Protein AF-A0A3B9RCY7-F1 (afdb_monomer_lite)

Radius of gyration: 20.04 Å; chains: 1; bounding box: 48×51×48 Å

Foldseek 3Di:
DKKWKAQQQLHRIDIDDPVDPDDDDDDDPPNCPVSVVLVVQLLLAQPLDLAQDDQDPQLVVCLVVLKGKDFADLVVLVVLLVVSQVVCLQCQLQQALHDSVVSCVSCVPIHMDDPDDSVNLVVVLLVDFDWDWDDDPQWIKIWTDDHRDRIIMIGTPDDDDDPVSSSVCSRPVVSLVSRVSSRPPRNHDAADDPPVCCLLVCLVVVPQPVVLVVVVVVVVPPPDDPDDPVVSVNDGRSNHRPNSVRVSVVSVCVVVVVVDQDPCNVVD

Secondary structure (DSSP, 8-state):
-EEEEEEETTEEEEEEETTSS------STTSSHHHHHHHHHHHH-TTS--------HHHHHHHHHSEEEEE--HHHHHHHHHHHHHHHHH-HHHHHTS-HHHHHHHTTT-EEEE---HHHHHHHHHH--EEEEEEETTEEEEEEE-TT-SEEEEEE--S---HHHHHHHHHHHHHHHHHHHHTTT-S------S-TTHHHHSTTTS-HHHHHHHHHHHHHHSS-----THHHHH----SS-HHHHHHHHHHHHHHHHTTS--TTGGG-

Structure (mmCIF, N/CA/C/O backbone):
data_AF-A0A3B9RCY7-F1
#
_entry.id   AF-A0A3B9RCY7-F1
#
loop_
_atom_site.group_PDB
_atom_site.id
_atom_site.type_symbol
_atom_site.label_atom_id
_atom_site.label_alt_id
_atom_site.label_comp_id
_atom_site.label_asym_id
_atom_site.label_entity_id
_atom_site.label_seq_id
_atom_site.pdbx_PDB_ins_code
_atom_site.Cartn_x
_atom_site.Cartn_y
_atom_site.Cartn_z
_atom_site.occupancy
_atom_site.B_iso_or_equiv
_atom_site.auth_seq_id
_atom_site.auth_comp_id
_atom_site.auth_asym_id
_atom_site.auth_atom_id
_atom_site.pdbx_PDB_model_num
ATOM 1 N N . MET A 1 1 ? -7.209 -6.754 -9.967 1.00 88.00 1 MET A N 1
ATOM 2 C CA . MET A 1 1 ? -6.798 -5.436 -10.482 1.00 88.00 1 MET A CA 1
ATOM 3 C C . MET A 1 1 ? -5.753 -5.678 -11.547 1.00 88.00 1 MET A C 1
ATOM 5 O O . MET A 1 1 ? -4.774 -6.350 -11.253 1.00 88.00 1 MET A O 1
ATOM 9 N N . GLU A 1 2 ? -5.982 -5.183 -12.754 1.00 91.94 2 GLU A N 1
ATOM 10 C CA . GLU A 1 2 ? -5.051 -5.321 -13.875 1.00 91.94 2 GLU A CA 1
ATOM 11 C C . GLU A 1 2 ? -4.273 -4.021 -14.072 1.00 91.94 2 GLU A C 1
ATOM 13 O O . GLU A 1 2 ? -4.851 -2.933 -14.003 1.00 91.94 2 GLU A O 1
ATOM 18 N N . VAL A 1 3 ? -2.962 -4.138 -14.265 1.00 93.19 3 VAL A N 1
ATOM 19 C CA . VAL A 1 3 ? -2.025 -3.014 -14.278 1.00 93.19 3 VAL A CA 1
ATOM 20 C C . VAL A 1 3 ? -1.128 -3.120 -15.497 1.00 93.19 3 VAL A C 1
ATOM 22 O O . VAL A 1 3 ? -0.428 -4.115 -15.669 1.00 93.19 3 VAL A O 1
ATOM 25 N N . ASP A 1 4 ? -1.087 -2.061 -16.291 1.00 95.50 4 ASP A N 1
ATOM 26 C CA . ASP A 1 4 ? -0.179 -1.935 -17.420 1.00 95.50 4 ASP A CA 1
ATOM 27 C C . ASP A 1 4 ? 0.976 -1.015 -17.061 1.00 95.50 4 ASP A C 1
ATOM 29 O O . ASP A 1 4 ? 0.790 0.071 -16.507 1.00 95.50 4 ASP A O 1
ATOM 33 N N . ILE A 1 5 ? 2.181 -1.453 -17.408 1.00 95.06 5 ILE A N 1
ATOM 34 C CA . ILE A 1 5 ? 3.420 -0.720 -17.188 1.00 95.06 5 ILE A CA 1
ATOM 35 C C . ILE A 1 5 ? 4.186 -0.609 -18.495 1.00 95.06 5 ILE A C 1
ATOM 37 O O . ILE A 1 5 ? 4.290 -1.574 -19.257 1.00 95.06 5 ILE A O 1
ATOM 41 N N . LYS A 1 6 ? 4.775 0.564 -18.734 1.00 96.00 6 LYS A N 1
ATOM 42 C CA . LYS A 1 6 ? 5.703 0.800 -19.842 1.00 96.00 6 LYS A CA 1
ATOM 43 C C . LYS A 1 6 ? 6.953 1.522 -19.357 1.00 96.00 6 LYS A C 1
ATOM 45 O O . LYS A 1 6 ? 6.873 2.359 -18.463 1.00 96.00 6 LYS A O 1
ATOM 50 N N . ASN A 1 7 ? 8.084 1.187 -19.976 1.00 95.44 7 ASN A N 1
ATOM 51 C CA . ASN A 1 7 ? 9.396 1.816 -19.781 1.00 95.44 7 ASN A CA 1
ATOM 52 C C . ASN A 1 7 ? 9.857 1.902 -18.311 1.00 95.44 7 ASN A C 1
ATOM 54 O O . ASN A 1 7 ? 10.310 2.942 -17.839 1.00 95.44 7 ASN A O 1
ATOM 58 N N . LEU A 1 8 ? 9.757 0.789 -17.585 1.00 93.75 8 LEU A N 1
ATOM 59 C CA . LEU A 1 8 ? 10.238 0.659 -16.212 1.00 93.75 8 LEU A CA 1
ATOM 60 C C . LEU A 1 8 ? 11.599 -0.050 -16.191 1.00 93.75 8 LEU A C 1
ATOM 62 O O . LEU A 1 8 ? 11.684 -1.271 -16.031 1.00 93.75 8 LEU A O 1
ATOM 66 N N . GLY A 1 9 ? 12.677 0.713 -16.377 1.00 89.94 9 GLY A N 1
ATOM 67 C CA . GLY A 1 9 ? 14.035 0.168 -16.434 1.00 89.94 9 GLY A CA 1
ATOM 68 C C . GLY A 1 9 ? 14.179 -0.851 -17.570 1.00 89.94 9 GLY A C 1
ATOM 69 O O . GLY A 1 9 ? 13.974 -0.522 -18.735 1.00 89.94 9 GLY A O 1
ATOM 70 N N . ALA A 1 10 ? 14.492 -2.107 -17.238 1.00 91.19 10 ALA A N 1
ATOM 71 C CA . ALA A 1 10 ? 14.595 -3.192 -18.22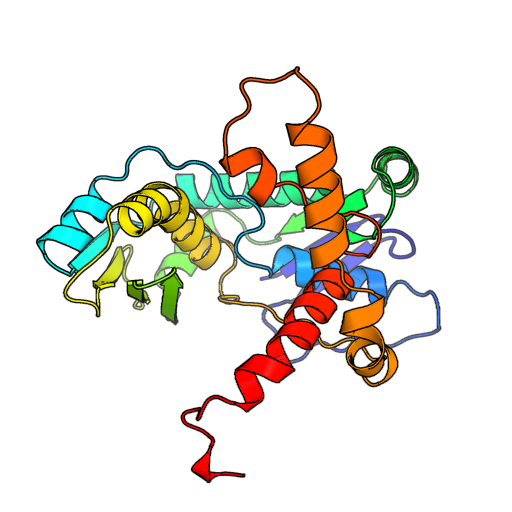3 1.00 91.19 10 ALA A CA 1
ATOM 72 C C . ALA A 1 10 ? 13.240 -3.616 -18.836 1.00 91.19 10 ALA A C 1
ATOM 74 O O . ALA A 1 10 ? 13.211 -4.315 -19.850 1.00 91.19 10 ALA A O 1
ATOM 75 N N . ILE A 1 11 ? 12.113 -3.215 -18.238 1.00 94.25 11 ILE A N 1
ATOM 76 C CA . ILE A 1 11 ? 10.770 -3.575 -18.699 1.00 94.25 11 ILE A CA 1
ATOM 77 C C . ILE A 1 11 ? 10.289 -2.538 -19.718 1.00 94.25 11 ILE A C 1
ATOM 79 O O . ILE A 1 11 ? 9.896 -1.433 -19.347 1.00 94.25 11 ILE A O 1
ATOM 83 N N . LYS A 1 12 ? 10.245 -2.904 -21.005 1.00 94.75 12 LYS A N 1
ATOM 84 C CA . LYS A 1 12 ? 9.640 -2.043 -22.040 1.00 94.75 12 LYS A CA 1
ATOM 85 C C . LYS A 1 12 ? 8.119 -1.983 -21.932 1.00 94.75 12 LYS A C 1
ATOM 87 O O . LYS A 1 12 ? 7.540 -0.905 -22.011 1.00 94.75 12 LYS A O 1
ATOM 92 N N . SER A 1 13 ? 7.478 -3.131 -21.735 1.00 95.38 13 SER A N 1
ATOM 93 C CA . SER A 1 13 ? 6.041 -3.241 -21.501 1.00 95.38 13 SER A CA 1
ATOM 94 C C . SER A 1 13 ? 5.751 -4.488 -20.673 1.00 95.38 13 SER A C 1
ATOM 96 O O . SER A 1 13 ? 6.377 -5.526 -20.888 1.00 95.38 13 SER A O 1
ATOM 98 N N . ALA A 1 14 ? 4.829 -4.373 -19.724 1.00 94.38 14 ALA A N 1
ATOM 99 C CA . ALA A 1 14 ? 4.315 -5.488 -18.945 1.00 94.38 14 ALA A CA 1
ATOM 100 C C . ALA A 1 14 ? 2.847 -5.249 -18.589 1.00 94.38 14 ALA A C 1
ATOM 102 O O . ALA A 1 14 ? 2.437 -4.111 -18.371 1.00 94.38 14 ALA A O 1
ATOM 103 N N . HIS A 1 15 ? 2.100 -6.342 -18.495 1.00 94.38 15 HIS A N 1
ATOM 104 C CA . HIS A 1 15 ? 0.742 -6.375 -17.976 1.00 94.38 15 HIS A CA 1
ATOM 105 C C . HIS A 1 15 ? 0.720 -7.316 -16.767 1.00 94.38 15 HIS A C 1
ATOM 107 O O . HIS A 1 15 ? 1.190 -8.455 -16.857 1.00 94.38 15 HIS A O 1
ATOM 113 N N . PHE A 1 16 ? 0.214 -6.837 -15.635 1.00 89.81 16 PHE A N 1
ATOM 114 C CA . PHE A 1 16 ? 0.095 -7.599 -14.399 1.00 89.81 16 PHE A CA 1
ATOM 115 C C . PHE A 1 16 ? -1.369 -7.757 -14.022 1.00 89.81 16 PHE A C 1
ATOM 117 O O . PHE A 1 16 ? -2.046 -6.773 -13.732 1.00 89.81 16 PHE A O 1
ATOM 124 N N . ASP A 1 17 ? -1.825 -8.999 -13.910 1.00 90.88 17 ASP A N 1
ATOM 125 C CA . ASP A 1 17 ? -3.071 -9.290 -13.217 1.00 90.88 17 ASP A CA 1
ATOM 126 C C . ASP A 1 17 ? -2.780 -9.559 -11.736 1.00 90.88 17 ASP A C 1
ATOM 128 O O . ASP A 1 17 ? -2.396 -10.657 -11.327 1.00 90.88 17 ASP A O 1
ATOM 132 N N . LEU A 1 18 ? -2.976 -8.528 -10.919 1.00 87.50 18 LEU A N 1
ATOM 133 C CA . LEU A 1 18 ? -2.826 -8.595 -9.470 1.00 87.50 18 LEU A CA 1
ATOM 134 C C . LEU A 1 18 ? -4.061 -9.215 -8.781 1.00 87.50 18 LEU A C 1
ATOM 136 O O . LEU A 1 18 ? -4.110 -9.285 -7.562 1.00 87.50 18 LEU A O 1
ATOM 140 N N . SER A 1 19 ? -5.084 -9.674 -9.515 1.00 82.25 19 SER A N 1
ATOM 141 C CA . SER A 1 19 ? -6.170 -10.476 -8.917 1.00 82.25 19 SER A CA 1
ATOM 142 C C . SER A 1 19 ? -5.775 -11.933 -8.654 1.00 82.25 19 SER A C 1
ATOM 144 O O . SER A 1 19 ? -6.471 -12.642 -7.922 1.00 82.25 19 SER A O 1
ATOM 146 N N . LYS A 1 20 ? -4.674 -12.408 -9.252 1.00 87.75 20 LYS A N 1
ATOM 147 C CA . LYS A 1 20 ? -4.220 -13.792 -9.093 1.00 87.75 20 LYS A CA 1
ATOM 148 C C . LYS A 1 20 ? -3.680 -14.033 -7.683 1.00 87.75 20 LYS A C 1
ATOM 150 O O . LYS A 1 20 ? -2.997 -13.196 -7.105 1.00 87.75 20 LYS A O 1
ATOM 155 N N . ARG A 1 21 ? -3.947 -15.230 -7.150 1.00 88.31 21 ARG A N 1
ATOM 156 C CA . ARG A 1 21 ? -3.482 -15.655 -5.814 1.00 88.31 21 ARG A CA 1
ATOM 157 C C . ARG A 1 21 ? -1.966 -15.842 -5.733 1.00 88.31 21 ARG A C 1
ATOM 159 O O . ARG A 1 21 ? -1.395 -15.699 -4.661 1.00 88.31 21 ARG A O 1
ATOM 166 N N . LEU A 1 22 ? -1.336 -16.205 -6.849 1.00 90.50 22 LEU A N 1
ATOM 167 C CA . LEU A 1 22 ? 0.104 -16.387 -6.960 1.00 90.50 22 LEU A CA 1
ATOM 168 C C . LEU A 1 22 ? 0.560 -15.898 -8.332 1.00 90.50 22 LEU A C 1
ATOM 170 O O . LEU A 1 22 ? 0.076 -16.378 -9.356 1.00 90.50 22 LEU A O 1
ATOM 174 N N . THR A 1 23 ? 1.526 -14.987 -8.326 1.00 90.00 23 THR A N 1
ATOM 175 C CA . THR A 1 23 ? 2.192 -14.479 -9.525 1.00 90.00 23 THR A CA 1
ATOM 176 C C . THR A 1 23 ? 3.679 -14.756 -9.386 1.00 90.00 23 THR A C 1
ATOM 178 O O . THR A 1 23 ? 4.297 -14.345 -8.405 1.00 90.00 23 THR A O 1
ATOM 181 N N . VAL A 1 24 ? 4.260 -15.462 -10.356 1.00 91.50 24 VAL A N 1
ATOM 182 C CA . VAL A 1 24 ? 5.681 -15.828 -10.344 1.00 91.50 24 VAL A CA 1
ATOM 183 C C . VAL A 1 24 ? 6.387 -15.138 -11.505 1.00 91.50 24 VAL A C 1
ATOM 185 O O . VAL A 1 24 ? 6.054 -15.362 -12.666 1.00 91.50 24 VAL A O 1
ATOM 188 N N . PHE A 1 25 ? 7.384 -14.307 -11.196 1.00 90.69 25 PHE A N 1
ATOM 189 C CA . PHE A 1 25 ? 8.255 -13.701 -12.201 1.00 90.69 25 PHE A CA 1
ATOM 190 C C . PHE A 1 25 ? 9.486 -14.589 -12.424 1.00 90.69 25 PHE A C 1
ATOM 192 O O . PHE A 1 25 ? 10.366 -14.665 -11.567 1.00 90.69 25 PHE A O 1
ATOM 199 N N . CYS A 1 26 ? 9.574 -15.237 -13.586 1.00 91.81 26 CYS A N 1
ATOM 200 C CA . CYS A 1 26 ? 10.703 -16.087 -13.979 1.00 91.81 26 CYS A CA 1
ATOM 201 C C . CYS A 1 26 ? 11.449 -15.494 -15.180 1.00 91.81 26 CYS A C 1
ATOM 203 O O . CYS A 1 26 ? 10.876 -14.763 -15.983 1.00 91.81 26 CYS A O 1
ATOM 205 N N . GLY A 1 27 ? 12.739 -15.807 -15.307 1.00 92.19 27 GLY A N 1
ATOM 206 C CA . GLY A 1 27 ? 13.558 -15.385 -16.445 1.00 92.19 27 GLY A CA 1
ATOM 207 C C . GLY A 1 27 ? 15.019 -15.113 -16.074 1.00 92.19 27 GLY A C 1
ATOM 208 O O . GLY A 1 27 ? 15.371 -15.186 -14.890 1.00 92.19 27 GLY A O 1
ATOM 209 N N . PRO A 1 28 ? 15.868 -14.766 -17.057 1.00 92.38 28 PRO A N 1
ATOM 210 C CA . PRO A 1 28 ? 17.292 -14.497 -16.856 1.00 92.38 28 PRO A CA 1
ATOM 211 C C . PRO A 1 28 ? 17.567 -13.355 -15.876 1.00 92.38 28 PRO A C 1
ATOM 213 O O . PRO A 1 28 ? 16.708 -12.514 -15.600 1.00 92.38 28 PRO A O 1
ATOM 216 N N . ASN A 1 29 ? 18.783 -13.297 -15.337 1.00 88.06 29 ASN A N 1
ATOM 217 C CA . ASN A 1 29 ? 19.208 -12.168 -14.510 1.00 88.06 29 ASN A CA 1
ATOM 218 C C . ASN A 1 29 ? 19.086 -10.844 -15.278 1.00 88.06 29 ASN A C 1
ATOM 220 O O . ASN A 1 29 ? 19.197 -10.810 -16.499 1.00 88.06 29 ASN A O 1
ATOM 224 N N . ASN A 1 30 ? 18.822 -9.760 -14.545 1.00 86.19 30 ASN A N 1
ATOM 225 C CA . ASN A 1 30 ? 18.672 -8.410 -15.095 1.00 86.19 30 ASN A CA 1
ATOM 226 C C . ASN A 1 30 ? 17.494 -8.199 -16.079 1.00 86.19 30 ASN A C 1
ATOM 228 O O . ASN A 1 30 ? 17.432 -7.189 -16.769 1.00 86.19 30 ASN A O 1
ATOM 232 N N . SER A 1 31 ? 16.512 -9.107 -16.120 1.00 91.12 31 SER A N 1
ATOM 233 C CA . SER A 1 31 ? 15.329 -8.993 -16.994 1.00 91.12 31 SER A CA 1
ATOM 234 C C . SER A 1 31 ? 14.180 -8.139 -16.424 1.00 91.12 31 SER A C 1
ATOM 236 O O . SER A 1 31 ? 13.057 -8.214 -16.911 1.00 91.12 31 SER A O 1
ATOM 238 N N . GLY A 1 32 ? 14.412 -7.383 -15.344 1.00 92.44 32 GLY A N 1
ATOM 239 C CA . GLY A 1 32 ? 13.383 -6.543 -14.713 1.00 92.44 32 GLY A CA 1
ATOM 240 C C . GLY A 1 32 ? 12.499 -7.227 -13.658 1.00 92.44 32 GLY A C 1
ATOM 241 O O . GLY A 1 32 ? 11.603 -6.581 -13.129 1.00 92.44 32 GLY A O 1
ATOM 242 N N . LYS A 1 33 ? 12.757 -8.486 -13.269 1.00 92.88 33 LYS A N 1
ATOM 243 C CA . LYS A 1 33 ? 11.965 -9.188 -12.228 1.00 92.88 33 LYS A CA 1
ATOM 244 C C . LYS A 1 33 ? 11.831 -8.385 -10.926 1.00 92.88 33 LYS A C 1
ATOM 246 O O . LYS A 1 33 ? 10.730 -8.217 -10.413 1.00 92.88 33 LYS A O 1
ATOM 251 N N . THR A 1 34 ? 12.941 -7.839 -10.426 1.00 92.12 34 THR A N 1
ATOM 252 C CA . THR A 1 34 ? 12.952 -6.987 -9.225 1.00 92.12 34 THR A CA 1
ATOM 253 C C . THR A 1 34 ? 12.176 -5.690 -9.442 1.00 92.12 34 THR A C 1
ATOM 255 O O . THR A 1 34 ? 11.465 -5.251 -8.546 1.00 92.12 34 THR A O 1
ATOM 258 N N . TYR A 1 35 ? 12.248 -5.105 -10.643 1.00 93.25 35 TYR A N 1
ATOM 259 C CA . TYR A 1 35 ? 11.513 -3.884 -10.977 1.00 93.25 35 TYR A CA 1
ATOM 260 C C . TYR A 1 35 ? 10.002 -4.107 -10.918 1.00 93.25 35 TYR A C 1
ATOM 262 O O . TYR A 1 35 ? 9.300 -3.316 -10.287 1.00 93.25 35 TYR A O 1
ATOM 270 N N . ALA A 1 36 ? 9.527 -5.208 -11.510 1.00 93.50 36 ALA A N 1
ATOM 271 C CA . ALA A 1 36 ? 8.130 -5.625 -11.458 1.00 93.50 36 ALA A CA 1
ATOM 272 C C . ALA A 1 36 ? 7.665 -5.881 -10.018 1.00 93.50 36 ALA A C 1
ATOM 274 O O . ALA A 1 36 ? 6.640 -5.346 -9.601 1.00 93.50 36 ALA A O 1
ATOM 275 N N . ALA A 1 37 ? 8.443 -6.639 -9.238 1.00 92.50 37 ALA A N 1
ATOM 276 C CA . ALA A 1 37 ? 8.112 -6.947 -7.848 1.00 92.50 37 ALA A CA 1
ATOM 277 C C . ALA A 1 37 ? 8.033 -5.685 -6.972 1.00 92.50 37 ALA A C 1
ATOM 279 O O . ALA A 1 37 ? 7.093 -5.535 -6.196 1.00 92.50 37 ALA A O 1
ATOM 280 N N . TYR A 1 38 ? 8.982 -4.755 -7.119 1.00 92.81 38 TYR A N 1
ATOM 281 C CA . TYR A 1 38 ? 8.993 -3.505 -6.353 1.00 92.81 38 TYR A CA 1
ATOM 282 C C . TYR A 1 38 ? 7.839 -2.586 -6.733 1.00 92.81 38 TYR A C 1
ATOM 284 O O . TYR A 1 38 ? 7.262 -1.955 -5.854 1.00 92.81 38 TYR A O 1
ATOM 292 N N . MET A 1 39 ? 7.473 -2.539 -8.013 1.00 92.31 39 MET A N 1
ATOM 293 C CA . MET A 1 39 ? 6.338 -1.742 -8.467 1.00 92.31 39 MET A CA 1
ATOM 294 C C . MET A 1 39 ? 5.003 -2.332 -8.010 1.00 92.31 39 MET A C 1
ATOM 296 O O . MET A 1 39 ? 4.143 -1.595 -7.537 1.00 92.31 39 MET A O 1
ATOM 300 N N . ALA A 1 40 ? 4.844 -3.658 -8.084 1.00 92.06 40 ALA A N 1
ATOM 301 C CA . ALA A 1 40 ? 3.684 -4.338 -7.518 1.00 92.06 40 ALA A CA 1
ATOM 302 C C . ALA A 1 40 ? 3.575 -4.051 -6.015 1.00 92.06 40 ALA A C 1
ATOM 304 O O . ALA A 1 40 ? 2.525 -3.612 -5.554 1.00 92.06 40 ALA A O 1
ATOM 305 N N . TYR A 1 41 ? 4.676 -4.193 -5.271 1.00 91.69 41 TYR A N 1
ATOM 306 C CA . TYR A 1 41 ? 4.709 -3.853 -3.852 1.00 91.69 41 TYR A CA 1
ATOM 307 C C . TYR A 1 41 ? 4.320 -2.389 -3.609 1.00 91.69 41 TYR A C 1
ATOM 309 O O . TYR A 1 41 ? 3.397 -2.140 -2.843 1.00 91.69 41 TYR A O 1
ATOM 317 N N . ALA A 1 42 ? 4.942 -1.435 -4.309 1.00 89.88 42 ALA A N 1
ATOM 318 C CA . ALA A 1 42 ? 4.636 -0.012 -4.190 1.00 89.88 42 ALA A CA 1
ATOM 319 C C . ALA A 1 42 ? 3.149 0.292 -4.453 1.00 89.88 42 ALA A C 1
ATOM 321 O O . ALA A 1 42 ? 2.525 1.017 -3.685 1.00 89.88 42 ALA A O 1
ATOM 322 N N . LEU A 1 43 ? 2.557 -0.306 -5.488 1.00 88.44 43 LEU A N 1
ATOM 323 C CA . LEU A 1 43 ? 1.145 -0.121 -5.823 1.00 88.44 43 LEU A CA 1
ATOM 324 C C . LEU A 1 43 ? 0.197 -0.719 -4.771 1.00 88.44 43 LEU A C 1
ATOM 326 O O . LEU A 1 43 ? -0.851 -0.147 -4.490 1.00 88.44 43 LEU A O 1
ATOM 330 N N . THR A 1 44 ? 0.548 -1.877 -4.206 1.00 86.75 44 THR A N 1
ATOM 331 C CA . THR A 1 44 ? -0.280 -2.574 -3.201 1.00 86.75 44 THR A CA 1
ATOM 332 C C . THR A 1 44 ? -0.057 -2.082 -1.773 1.00 86.75 44 THR A C 1
ATOM 334 O O . THR A 1 44 ? -0.856 -2.379 -0.882 1.00 86.75 44 THR A O 1
ATOM 337 N N . LYS A 1 45 ? 1.009 -1.309 -1.542 1.00 82.38 45 LYS A N 1
ATOM 338 C CA . LYS A 1 45 ? 1.323 -0.755 -0.234 1.00 82.38 45 LYS A CA 1
ATOM 339 C C . LYS A 1 45 ? 0.341 0.359 0.104 1.00 82.38 45 LYS A C 1
ATOM 341 O O . LYS A 1 45 ? 0.476 1.503 -0.320 1.00 82.38 45 LYS A O 1
ATOM 346 N N . SER A 1 46 ? -0.647 0.005 0.919 1.00 60.31 46 SER A N 1
ATOM 347 C CA . SER A 1 46 ? -1.620 0.948 1.462 1.00 60.31 46 SER A CA 1
ATOM 348 C C . SER A 1 46 ? -0.919 2.035 2.289 1.00 60.31 46 SER A C 1
ATOM 350 O O . SER A 1 46 ? -0.169 1.721 3.213 1.00 60.31 46 SER A O 1
ATOM 352 N N . GLY A 1 47 ? -1.190 3.309 1.984 1.00 58.09 47 GLY A N 1
ATOM 353 C CA . GLY A 1 47 ? -0.761 4.442 2.815 1.00 58.09 47 GLY A CA 1
ATOM 354 C C . GLY A 1 47 ? 0.508 5.169 2.366 1.00 58.09 47 GLY A C 1
ATOM 355 O O . GLY A 1 47 ? 1.203 5.740 3.201 1.00 58.09 47 GLY A O 1
ATOM 356 N N . MET A 1 48 ? 0.817 5.195 1.067 1.00 47.75 48 MET A N 1
ATOM 357 C CA . MET A 1 48 ? 1.945 5.985 0.547 1.00 47.75 48 MET A CA 1
ATOM 358 C C . MET A 1 48 ? 1.813 7.486 0.820 1.00 47.75 48 MET A C 1
ATOM 360 O O . MET A 1 48 ? 2.826 8.188 0.864 1.00 47.75 48 MET A O 1
ATOM 364 N N . LYS A 1 49 ? 0.591 7.989 1.033 1.00 48.84 49 LYS A N 1
ATOM 365 C CA . LYS A 1 49 ? 0.356 9.396 1.335 1.00 48.84 49 LYS A CA 1
ATOM 366 C C . LYS A 1 49 ? -0.648 9.592 2.457 1.00 48.84 49 LYS A C 1
ATOM 368 O O . LYS A 1 49 ? -1.856 9.382 2.334 1.00 48.84 49 LYS A O 1
ATOM 373 N N . TYR A 1 50 ? -0.097 10.092 3.549 1.00 48.19 50 TYR A N 1
ATOM 374 C CA . TYR A 1 50 ? -0.788 10.827 4.589 1.00 48.19 50 TYR A CA 1
ATOM 375 C C . TYR A 1 50 ? -1.299 12.147 4.003 1.00 48.19 50 TYR A C 1
ATOM 377 O O . TYR A 1 50 ? -0.735 13.217 4.230 1.00 48.19 50 TYR A O 1
ATOM 385 N N . PHE A 1 51 ? -2.327 12.075 3.160 1.00 48.22 51 PHE A N 1
ATOM 386 C CA . PHE A 1 51 ? -3.111 13.259 2.864 1.00 48.22 51 PHE A CA 1
ATOM 387 C C . PHE A 1 51 ? -3.777 13.669 4.163 1.00 48.22 51 PHE A C 1
ATOM 389 O O . PHE A 1 51 ? -4.501 12.870 4.748 1.00 48.22 51 PHE A O 1
ATOM 396 N N . LYS A 1 52 ? -3.515 14.901 4.599 1.00 46.41 52 LYS A N 1
ATOM 397 C CA . LYS A 1 52 ? -4.343 15.570 5.592 1.00 46.41 52 LYS A CA 1
ATOM 398 C C . LYS A 1 52 ? -5.767 15.561 5.039 1.00 46.41 52 LYS A C 1
ATOM 400 O O . LYS A 1 52 ? -6.050 16.318 4.109 1.00 46.41 52 LYS A O 1
ATOM 405 N N . SER A 1 53 ? -6.616 14.653 5.518 1.00 54.41 53 SER A N 1
ATOM 406 C CA . SER A 1 53 ? -8.043 14.781 5.254 1.00 54.41 53 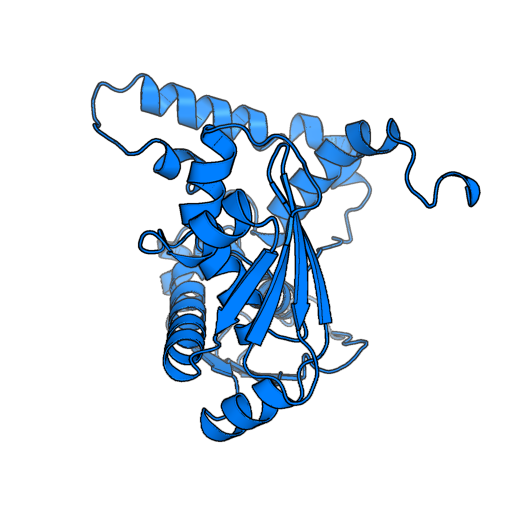SER A CA 1
ATOM 407 C C . SER A 1 53 ? -8.554 16.037 5.945 1.00 54.41 53 SER A C 1
ATOM 409 O O . SER A 1 53 ? -8.034 16.442 6.987 1.00 54.41 53 SER A O 1
ATOM 411 N N . GLU A 1 54 ? -9.551 16.676 5.339 1.00 55.16 54 GLU A N 1
ATOM 412 C CA . GLU A 1 54 ? -10.379 17.635 6.066 1.00 55.16 54 GLU A CA 1
ATOM 413 C C . GLU A 1 54 ? -10.985 16.933 7.288 1.00 55.16 54 GLU A C 1
ATOM 415 O O . GLU A 1 54 ? -11.208 15.717 7.248 1.00 55.16 54 GLU A O 1
ATOM 420 N N . GLU A 1 55 ? -11.205 17.683 8.372 1.00 56.16 55 GLU A N 1
ATOM 421 C CA . GLU A 1 55 ? -11.818 17.160 9.596 1.00 56.16 55 GLU A CA 1
ATOM 422 C C . GLU A 1 55 ? -13.081 16.378 9.238 1.00 56.16 55 GLU A C 1
ATOM 424 O O . GLU A 1 55 ? -14.062 16.914 8.719 1.00 56.16 55 GLU A O 1
ATOM 429 N N . SER A 1 56 ? -13.030 15.070 9.461 1.00 63.78 56 SER A N 1
ATOM 430 C CA . SER A 1 56 ? -14.087 14.193 9.002 1.00 63.78 56 SER A CA 1
ATOM 431 C C . SER A 1 56 ? -15.101 13.997 10.119 1.00 63.78 56 SER A C 1
ATOM 433 O O . SER A 1 56 ? -14.799 13.360 11.130 1.00 63.78 56 SER A O 1
ATOM 435 N N . ILE A 1 57 ? -16.317 14.500 9.909 1.00 68.25 57 ILE A N 1
ATOM 436 C CA . ILE A 1 57 ? -17.439 14.440 10.864 1.00 68.25 57 ILE A CA 1
ATOM 437 C C . ILE A 1 57 ? -17.649 13.012 11.413 1.00 68.25 57 ILE A C 1
ATOM 439 O O . ILE A 1 57 ? -17.910 12.831 12.600 1.00 68.25 57 ILE A O 1
ATOM 443 N N . PHE A 1 58 ? -17.421 11.979 10.593 1.00 83.06 58 PHE A N 1
ATOM 444 C CA . PHE A 1 58 ? -17.600 10.583 11.004 1.00 83.06 58 PHE A CA 1
ATOM 445 C C . PHE A 1 58 ? -16.603 10.097 12.074 1.00 83.06 58 PHE A C 1
ATOM 447 O O . PHE A 1 58 ? -16.895 9.124 12.766 1.00 83.06 58 PHE A O 1
ATOM 454 N N . VAL A 1 59 ? -15.434 10.736 12.235 1.00 85.94 59 VAL A N 1
ATOM 455 C CA . VAL A 1 59 ? -14.483 10.392 13.312 1.00 85.94 59 VAL A CA 1
ATOM 456 C C . VAL A 1 59 ? -15.051 10.810 14.665 1.00 85.94 59 VAL A C 1
ATOM 458 O O . VAL A 1 59 ? -14.969 10.041 15.621 1.00 85.94 59 VAL A O 1
ATOM 461 N N . GLN A 1 60 ? -15.706 11.972 14.738 1.00 85.69 60 GLN A N 1
ATOM 462 C CA . GLN A 1 60 ? -16.386 12.410 15.958 1.00 85.69 60 GLN A CA 1
ATOM 463 C C . GLN A 1 60 ? -17.529 11.454 16.322 1.00 85.69 60 GLN A C 1
ATOM 465 O O . GLN A 1 60 ? -17.651 11.058 17.484 1.00 85.69 60 GLN A O 1
ATOM 470 N N . ASP A 1 61 ? -18.307 11.010 15.330 1.00 87.94 61 ASP A N 1
ATOM 471 C CA . ASP A 1 61 ? -19.345 9.993 15.532 1.00 87.94 61 ASP A CA 1
ATOM 472 C C . ASP A 1 61 ? -18.761 8.650 15.981 1.00 87.94 61 ASP A C 1
ATOM 474 O O . ASP A 1 61 ? -19.302 8.021 16.892 1.00 87.94 61 ASP A O 1
ATOM 478 N N . LEU A 1 62 ? -17.632 8.231 15.398 1.00 91.06 62 LEU A N 1
ATOM 479 C CA . LEU A 1 62 ? -16.944 6.997 15.773 1.00 91.06 62 LEU A CA 1
ATOM 480 C C . LEU A 1 62 ? -16.480 7.038 17.230 1.00 91.06 62 LEU A C 1
ATOM 482 O O . LEU A 1 62 ? -16.643 6.052 17.942 1.00 91.06 62 LEU A O 1
ATOM 486 N N . ILE A 1 63 ? -15.938 8.168 17.684 1.00 89.25 63 ILE A N 1
ATOM 487 C CA . ILE A 1 63 ? -15.472 8.339 19.066 1.00 89.25 63 ILE A CA 1
ATOM 488 C C . ILE A 1 63 ? -16.662 8.389 20.030 1.00 89.25 63 ILE A C 1
ATOM 490 O O . ILE A 1 63 ? -16.648 7.721 21.063 1.00 89.25 63 ILE A O 1
ATOM 494 N N . LYS A 1 64 ? -17.713 9.147 19.692 1.00 88.62 64 LYS A N 1
ATOM 495 C CA . LYS A 1 64 ? -18.881 9.346 20.561 1.00 88.62 64 LYS A CA 1
ATOM 496 C C . LYS A 1 64 ? -19.745 8.092 20.689 1.00 88.62 64 LYS A C 1
ATOM 498 O O . LYS A 1 64 ? -20.179 7.756 21.788 1.00 88.62 64 LYS A O 1
ATOM 503 N N . ASN A 1 65 ? -20.010 7.418 19.573 1.00 91.00 65 ASN A N 1
ATOM 504 C CA . ASN A 1 65 ? -20.957 6.303 19.502 1.00 91.00 65 ASN A CA 1
ATOM 505 C C . ASN A 1 65 ? -20.262 4.933 19.444 1.00 91.00 65 ASN A C 1
ATOM 507 O O . ASN A 1 65 ? -20.943 3.910 19.357 1.00 91.00 65 ASN A O 1
ATOM 511 N N . GLN A 1 66 ? -18.921 4.899 19.427 1.00 92.00 66 GLN A N 1
ATOM 512 C CA . GLN A 1 66 ? -18.082 3.709 19.189 1.00 92.00 66 GLN A CA 1
ATOM 513 C C . GLN A 1 66 ? -18.332 3.020 17.838 1.00 92.00 66 GLN A C 1
ATOM 515 O O . GLN A 1 66 ? -17.785 1.951 17.552 1.00 92.00 66 GLN A O 1
ATOM 520 N N . LYS A 1 67 ? -19.171 3.623 16.995 1.00 94.06 67 LYS A N 1
ATOM 521 C CA . LYS A 1 67 ? -19.566 3.142 15.679 1.00 94.06 67 LYS A CA 1
ATOM 522 C C . LYS A 1 67 ? -19.794 4.329 14.761 1.00 94.06 67 LYS A C 1
ATOM 524 O O . LYS A 1 67 ? -20.381 5.324 15.177 1.00 94.06 67 LYS A O 1
ATOM 529 N N . ALA A 1 68 ? -19.391 4.181 13.510 1.00 94.62 68 ALA A N 1
ATOM 530 C CA . ALA A 1 68 ? -19.697 5.135 12.457 1.00 94.62 68 ALA A CA 1
ATOM 531 C C . ALA A 1 68 ? -19.886 4.402 11.132 1.00 94.62 68 ALA A C 1
ATOM 533 O O . ALA A 1 68 ? -19.310 3.334 10.916 1.00 94.62 68 ALA A O 1
ATOM 534 N N . ASN A 1 69 ? -20.670 4.999 10.242 1.00 93.06 69 ASN A N 1
ATOM 535 C CA . ASN A 1 69 ? -20.767 4.563 8.858 1.00 93.06 69 ASN A CA 1
ATOM 536 C C . ASN A 1 69 ? -20.060 5.587 7.980 1.00 93.06 69 ASN A C 1
ATOM 538 O O . ASN A 1 69 ? -20.235 6.792 8.152 1.00 93.06 69 ASN A O 1
ATOM 542 N N . PHE A 1 70 ? -19.254 5.095 7.049 1.00 92.75 70 PHE A N 1
ATOM 543 C CA . PHE A 1 70 ? -18.569 5.910 6.062 1.00 92.75 70 PHE A CA 1
ATOM 544 C C . PHE A 1 70 ? -19.161 5.631 4.684 1.00 92.75 70 PHE A C 1
ATOM 546 O O . PHE A 1 70 ? -19.040 4.515 4.171 1.00 92.75 70 PHE A O 1
ATOM 553 N N . GLU A 1 71 ? -19.806 6.636 4.097 1.00 93.06 71 GLU A N 1
ATOM 554 C CA . GLU A 1 71 ? -20.394 6.539 2.764 1.00 93.06 71 GLU A CA 1
ATOM 555 C C . GLU A 1 71 ? -19.312 6.605 1.677 1.00 93.06 71 GLU A C 1
ATOM 557 O O . GLU A 1 71 ? -18.425 7.463 1.677 1.00 93.06 71 GLU A O 1
ATOM 562 N N . LEU A 1 72 ? -19.382 5.680 0.723 1.00 92.94 72 LEU A N 1
ATOM 563 C CA . LEU A 1 72 ? -18.442 5.572 -0.381 1.00 92.94 72 LEU A CA 1
ATOM 564 C C . LEU A 1 72 ? -18.883 6.439 -1.553 1.00 92.94 72 LEU A C 1
ATOM 566 O O . LEU A 1 72 ? -19.763 6.074 -2.331 1.00 92.94 72 LEU A O 1
ATOM 570 N N . ILE A 1 73 ? -18.185 7.557 -1.729 1.00 92.88 73 ILE A N 1
ATOM 571 C CA . ILE A 1 73 ? -18.343 8.424 -2.895 1.00 92.88 73 ILE A CA 1
ATOM 572 C C . ILE A 1 73 ? -17.368 7.963 -3.986 1.00 92.88 73 ILE A C 1
ATOM 574 O O . ILE A 1 73 ? -16.166 8.243 -3.920 1.00 92.88 73 ILE A O 1
ATOM 578 N N . THR A 1 74 ? -17.885 7.267 -5.004 1.00 94.31 74 THR A N 1
ATOM 579 C CA . THR A 1 74 ? -17.094 6.685 -6.109 1.00 94.31 74 THR A CA 1
ATOM 580 C C . THR A 1 74 ? -16.141 7.692 -6.750 1.00 94.31 74 THR A C 1
ATOM 582 O O . THR A 1 74 ? -14.981 7.372 -7.006 1.00 94.31 74 THR A O 1
ATOM 585 N N . ASP A 1 75 ? -16.595 8.925 -6.970 1.00 94.69 75 ASP A N 1
ATOM 586 C CA . ASP A 1 75 ? -15.809 9.978 -7.618 1.00 94.69 75 ASP A CA 1
ATOM 587 C C . ASP A 1 75 ? -14.580 10.381 -6.802 1.00 94.69 75 ASP A C 1
ATOM 589 O O . ASP A 1 75 ? -13.481 10.489 -7.354 1.00 94.69 75 ASP A O 1
ATOM 593 N N . SER A 1 76 ? -14.745 10.539 -5.490 1.00 92.50 76 SER A N 1
ATOM 594 C CA . SER A 1 76 ? -13.664 10.895 -4.570 1.00 92.50 76 SER A CA 1
ATOM 595 C C . SER A 1 76 ? -12.604 9.799 -4.512 1.00 92.50 76 SER A C 1
ATOM 597 O O . SER A 1 76 ? -11.412 10.078 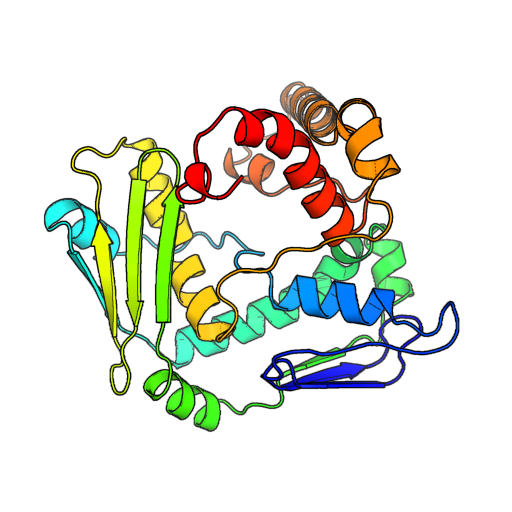-4.635 1.00 92.50 76 SER A O 1
ATOM 599 N N . ILE A 1 77 ? -13.032 8.539 -4.413 1.00 93.06 77 ILE A N 1
ATOM 600 C CA . ILE A 1 77 ? -12.123 7.387 -4.328 1.00 93.06 77 ILE A CA 1
ATOM 601 C C . ILE A 1 77 ? -11.410 7.156 -5.668 1.00 93.06 77 ILE A C 1
ATOM 603 O O . ILE A 1 77 ? -10.216 6.855 -5.708 1.00 93.06 77 ILE A O 1
ATOM 607 N N . TRP A 1 78 ? -12.114 7.350 -6.785 1.00 94.31 78 TRP A N 1
ATOM 608 C CA . TRP A 1 78 ? -11.520 7.280 -8.117 1.00 94.31 78 TRP A CA 1
ATOM 609 C C . TRP A 1 78 ? -10.451 8.361 -8.326 1.00 94.31 78 TRP A C 1
ATOM 611 O O . TRP A 1 78 ? -9.379 8.087 -8.870 1.00 94.31 78 TRP A O 1
ATOM 621 N N . ASN A 1 79 ? -10.715 9.590 -7.875 1.00 92.62 79 ASN A N 1
ATOM 622 C CA . ASN A 1 79 ? -9.735 10.676 -7.914 1.00 92.62 79 ASN A CA 1
ATOM 623 C C . ASN A 1 79 ? -8.523 10.366 -7.034 1.00 92.62 79 ASN A C 1
ATOM 625 O O . ASN A 1 79 ? -7.400 10.456 -7.528 1.00 92.62 79 ASN A O 1
ATOM 629 N N . TYR A 1 80 ? -8.754 9.890 -5.807 1.00 90.56 80 TYR A N 1
ATOM 630 C CA . TYR A 1 80 ? -7.698 9.427 -4.908 1.00 90.56 80 TYR A CA 1
ATOM 631 C C . TYR A 1 80 ? -6.792 8.390 -5.588 1.00 90.56 80 TYR A C 1
ATOM 633 O O . TYR A 1 80 ? -5.578 8.569 -5.643 1.00 90.56 80 TYR A O 1
ATOM 641 N N . ARG A 1 81 ? -7.374 7.352 -6.205 1.00 90.69 81 ARG A N 1
ATOM 642 C CA . ARG A 1 81 ? -6.618 6.328 -6.946 1.00 90.69 81 ARG A CA 1
ATOM 643 C C . ARG A 1 81 ? -5.757 6.937 -8.055 1.00 90.69 81 ARG A C 1
ATOM 645 O O . ARG A 1 81 ? -4.595 6.563 -8.211 1.00 90.69 81 ARG A O 1
ATOM 652 N N . ARG A 1 82 ? -6.311 7.866 -8.845 1.00 91.19 82 ARG A N 1
ATOM 653 C CA . ARG A 1 82 ? -5.563 8.534 -9.926 1.00 91.19 82 ARG A CA 1
ATOM 654 C C . ARG A 1 82 ? -4.401 9.357 -9.386 1.00 91.19 82 ARG A C 1
ATOM 656 O O . ARG A 1 82 ? -3.339 9.375 -10.007 1.00 91.19 82 ARG A O 1
ATOM 663 N N . ASP A 1 83 ? -4.592 10.035 -8.265 1.00 88.94 83 ASP A N 1
ATOM 664 C CA . ASP A 1 83 ? -3.551 10.867 -7.670 1.00 88.94 83 ASP A CA 1
ATOM 665 C C . ASP A 1 83 ? -2.458 10.030 -6.995 1.00 88.94 83 ASP A C 1
ATOM 667 O O . ASP A 1 83 ? -1.281 10.380 -7.111 1.00 88.94 83 ASP A O 1
ATOM 671 N N . GLU A 1 84 ? -2.799 8.869 -6.431 1.00 86.88 84 GLU A N 1
ATOM 672 C CA . GLU A 1 84 ? -1.821 7.870 -5.980 1.00 86.88 84 GLU A CA 1
ATOM 673 C C . GLU A 1 84 ? -1.005 7.298 -7.151 1.00 86.88 84 GLU A C 1
ATOM 675 O O . GLU A 1 84 ? 0.221 7.228 -7.082 1.00 86.88 84 GLU A O 1
ATOM 680 N N . ILE A 1 85 ? -1.638 6.990 -8.287 1.00 89.25 85 ILE A N 1
ATOM 681 C CA . ILE A 1 85 ? -0.916 6.558 -9.496 1.00 89.25 85 ILE A CA 1
ATOM 682 C C . ILE A 1 85 ? 0.046 7.650 -9.995 1.00 89.25 85 ILE A C 1
ATOM 684 O O . ILE A 1 85 ? 1.217 7.380 -10.269 1.00 89.25 85 ILE A O 1
ATOM 688 N N . LYS A 1 86 ? -0.405 8.907 -10.066 1.00 87.69 86 LYS A N 1
ATOM 689 C CA . LYS A 1 86 ? 0.474 10.038 -10.421 1.00 87.69 86 LYS A CA 1
ATOM 690 C C . LYS A 1 86 ? 1.595 10.232 -9.402 1.00 87.69 86 LYS A C 1
ATOM 692 O O . LYS A 1 86 ? 2.685 10.665 -9.766 1.00 87.69 86 LYS A O 1
ATOM 697 N N . SER A 1 87 ? 1.319 9.965 -8.129 1.00 84.31 87 SER A N 1
ATOM 698 C CA . SER A 1 87 ? 2.308 10.024 -7.062 1.00 84.31 87 SER A CA 1
ATOM 699 C C . SER A 1 87 ? 3.419 9.008 -7.270 1.00 84.31 87 SER A C 1
ATOM 701 O O . SER A 1 87 ? 4.584 9.378 -7.171 1.00 84.31 87 SER A O 1
ATOM 703 N N . LEU A 1 88 ? 3.068 7.761 -7.591 1.00 84.75 88 LEU A N 1
ATOM 704 C CA . LEU A 1 88 ? 4.037 6.694 -7.842 1.00 84.75 88 LEU A CA 1
ATOM 705 C C . LEU A 1 88 ? 5.055 7.100 -8.912 1.00 84.75 88 LEU A C 1
ATOM 707 O O . LEU A 1 88 ? 6.252 6.921 -8.700 1.00 84.75 88 LEU A O 1
ATOM 711 N N . ASN A 1 89 ? 4.604 7.750 -9.993 1.00 80.38 89 ASN A N 1
ATOM 712 C CA . ASN A 1 89 ? 5.494 8.287 -11.033 1.00 80.38 89 ASN A CA 1
ATOM 713 C C . ASN A 1 89 ? 6.528 9.284 -10.483 1.00 80.38 89 ASN A C 1
ATOM 715 O O . ASN A 1 89 ? 7.648 9.338 -10.976 1.00 80.38 89 ASN A O 1
ATOM 719 N N . LYS A 1 90 ? 6.165 10.071 -9.463 1.00 81.25 90 LYS A N 1
ATOM 720 C CA . LYS A 1 90 ? 7.042 11.073 -8.831 1.00 81.25 90 LYS A CA 1
ATOM 721 C C . LYS A 1 90 ? 7.901 10.509 -7.700 1.00 81.25 90 LYS A C 1
ATOM 723 O O . LYS A 1 90 ? 8.677 11.252 -7.117 1.00 81.25 90 LYS A O 1
ATOM 728 N N . SER A 1 91 ? 7.706 9.248 -7.326 1.00 84.88 91 SER A N 1
ATOM 729 C CA . SER A 1 91 ? 8.384 8.615 -6.189 1.00 84.88 91 SER A CA 1
ATOM 730 C C . SER A 1 91 ? 9.274 7.452 -6.620 1.00 84.88 91 SER A C 1
ATOM 732 O O . SER A 1 91 ? 9.685 6.649 -5.784 1.00 84.88 91 SER A O 1
ATOM 734 N N . LEU A 1 92 ? 9.593 7.358 -7.915 1.00 89.25 92 LEU A N 1
ATOM 735 C CA . LEU A 1 92 ? 10.441 6.302 -8.466 1.00 89.25 92 LEU A CA 1
ATOM 736 C C . LEU A 1 92 ? 11.845 6.311 -7.855 1.00 89.25 92 LEU A C 1
ATOM 738 O O . LEU A 1 92 ? 12.392 5.233 -7.621 1.00 89.25 92 LEU A O 1
ATOM 742 N N . GLY A 1 93 ? 12.397 7.486 -7.523 1.00 88.38 93 GLY A N 1
ATOM 743 C CA . GLY A 1 93 ? 13.663 7.584 -6.796 1.00 88.38 93 GLY A CA 1
ATOM 744 C C . GLY A 1 93 ? 13.604 6.845 -5.463 1.00 88.38 93 GLY A C 1
ATOM 745 O O . GLY A 1 93 ? 14.390 5.931 -5.216 1.00 88.38 93 GLY A O 1
ATOM 746 N N . SER A 1 94 ? 12.590 7.140 -4.646 1.00 86.56 94 SER A N 1
ATOM 747 C CA . SER A 1 94 ? 12.360 6.436 -3.376 1.00 86.56 94 SER A CA 1
ATOM 748 C C . SER A 1 94 ? 12.056 4.940 -3.548 1.00 86.56 94 SER A C 1
ATOM 750 O O . SER A 1 94 ? 12.564 4.110 -2.791 1.00 86.56 94 SER A O 1
ATOM 752 N N . ILE A 1 95 ? 11.252 4.566 -4.551 1.00 89.50 95 ILE A N 1
ATOM 753 C CA . ILE A 1 95 ? 10.887 3.163 -4.805 1.00 89.50 95 ILE A CA 1
ATOM 754 C C . ILE A 1 95 ? 12.131 2.333 -5.142 1.00 89.50 95 ILE A C 1
ATOM 756 O O . ILE A 1 95 ? 12.276 1.223 -4.628 1.00 89.50 95 ILE A O 1
ATOM 760 N N . TYR A 1 96 ? 13.040 2.883 -5.950 1.00 90.31 96 TYR A N 1
ATOM 761 C CA . TYR A 1 96 ? 14.222 2.177 -6.453 1.00 90.31 96 TYR A CA 1
ATOM 762 C C . TYR A 1 96 ? 15.533 2.523 -5.741 1.00 90.31 96 TYR A C 1
ATOM 764 O O . TYR A 1 96 ? 16.561 1.945 -6.080 1.00 90.31 96 TYR A O 1
ATOM 772 N N . GLY A 1 97 ? 15.506 3.396 -4.732 1.00 87.94 97 GLY A N 1
ATOM 773 C CA . GLY A 1 97 ? 16.681 3.734 -3.925 1.00 87.94 97 GLY A CA 1
ATOM 774 C C . GLY A 1 97 ? 17.725 4.549 -4.688 1.00 87.94 97 GLY A C 1
ATOM 775 O O . GLY A 1 97 ? 18.923 4.330 -4.526 1.00 87.94 97 GLY A O 1
ATOM 776 N N . VAL A 1 98 ? 17.277 5.447 -5.565 1.00 87.94 98 VAL A N 1
ATOM 777 C CA . VAL A 1 98 ? 18.135 6.356 -6.340 1.00 87.94 98 VAL A CA 1
ATOM 778 C C . VAL A 1 98 ? 17.695 7.802 -6.116 1.00 87.94 98 VAL A C 1
ATOM 780 O O . VAL A 1 98 ? 16.584 8.056 -5.649 1.00 87.94 98 VAL A O 1
ATOM 783 N N . SER A 1 99 ? 18.557 8.774 -6.425 1.00 85.75 99 SER A N 1
ATOM 784 C CA . SER A 1 99 ? 18.147 10.181 -6.371 1.00 85.75 99 SER A CA 1
ATOM 785 C C . SER A 1 99 ? 17.048 10.466 -7.397 1.00 85.75 99 SER A C 1
ATOM 787 O O . SER A 1 99 ? 16.973 9.808 -8.437 1.00 85.75 99 SER A O 1
ATOM 789 N N . GLU A 1 100 ? 16.210 11.470 -7.132 1.00 83.88 100 GLU A N 1
ATOM 790 C CA . GLU A 1 100 ? 15.137 11.845 -8.063 1.00 83.88 100 GLU A CA 1
ATOM 791 C C . GLU A 1 100 ? 15.690 12.297 -9.425 1.00 83.88 100 GLU A C 1
ATOM 793 O O . GLU A 1 100 ? 15.104 11.981 -10.454 1.00 83.88 100 GLU A O 1
ATOM 798 N N . ASP A 1 101 ? 16.866 12.931 -9.471 1.00 86.31 101 ASP A N 1
ATOM 799 C CA . ASP A 1 101 ? 17.525 13.294 -10.736 1.00 86.31 101 ASP A CA 1
ATOM 800 C C . ASP A 1 101 ? 17.895 12.060 -11.572 1.00 86.31 101 ASP A C 1
ATOM 802 O O . ASP A 1 101 ? 17.692 12.028 -12.788 1.00 86.31 101 ASP A O 1
ATOM 806 N N . ILE A 1 102 ? 18.410 11.010 -10.922 1.00 88.44 102 ILE A N 1
ATOM 807 C CA . ILE A 1 102 ? 18.716 9.739 -11.586 1.00 88.44 102 ILE A CA 1
ATOM 808 C C . ILE A 1 102 ? 17.417 9.059 -12.026 1.00 88.44 102 ILE A C 1
ATOM 810 O O . ILE A 1 102 ? 17.334 8.582 -13.158 1.00 88.44 102 ILE A O 1
ATOM 814 N N . ALA A 1 103 ? 16.395 9.042 -11.166 1.00 89.38 103 ALA A N 1
ATOM 815 C CA . ALA A 1 103 ? 15.100 8.451 -11.481 1.00 89.38 103 ALA A CA 1
ATOM 816 C C . ALA A 1 103 ? 14.444 9.126 -12.692 1.00 89.38 103 ALA A C 1
ATOM 818 O O . ALA A 1 103 ? 14.027 8.436 -13.619 1.00 89.38 103 ALA A O 1
ATOM 819 N N . ASN A 1 104 ? 14.424 10.459 -12.730 1.00 88.00 104 ASN A N 1
ATOM 820 C CA . ASN A 1 104 ? 13.857 11.231 -13.835 1.00 88.00 104 ASN A CA 1
ATOM 821 C C . ASN A 1 104 ? 14.557 10.932 -15.166 1.00 88.00 104 ASN A C 1
ATOM 823 O O . ASN A 1 104 ? 13.901 10.877 -16.202 1.00 88.00 104 ASN A O 1
ATOM 827 N N . ASN A 1 105 ? 15.868 10.680 -15.144 1.00 89.81 105 ASN A N 1
ATOM 828 C CA . ASN A 1 105 ? 16.615 10.299 -16.341 1.00 89.81 105 ASN A CA 1
ATOM 829 C C . ASN A 1 105 ? 16.359 8.841 -16.760 1.00 89.81 105 ASN A C 1
ATOM 831 O O . ASN A 1 105 ? 16.151 8.570 -17.943 1.00 89.81 105 ASN A O 1
ATOM 835 N N . LEU A 1 106 ? 16.359 7.903 -15.807 1.00 89.56 106 LEU A N 1
ATOM 836 C CA . LEU A 1 106 ? 16.168 6.471 -16.074 1.00 89.56 106 LEU A CA 1
ATOM 837 C C . LEU A 1 106 ? 14.729 6.119 -16.471 1.00 89.56 106 LEU A C 1
ATOM 839 O O . LEU A 1 106 ? 14.519 5.188 -17.247 1.00 89.56 106 LEU A O 1
ATOM 843 N N . PHE A 1 107 ? 13.750 6.849 -15.940 1.00 92.06 107 PHE A N 1
ATOM 844 C CA . PHE A 1 107 ? 12.323 6.550 -16.058 1.00 92.06 107 PHE A CA 1
ATOM 845 C C . PHE A 1 107 ? 11.536 7.668 -16.751 1.00 92.06 107 PHE A C 1
ATOM 847 O O . PHE A 1 107 ? 10.330 7.787 -16.552 1.00 92.06 107 PHE A O 1
ATOM 854 N N . LYS A 1 108 ? 12.194 8.482 -17.586 1.00 89.38 108 LYS A N 1
ATOM 855 C CA . LYS A 1 108 ? 11.571 9.629 -18.272 1.00 89.38 108 LYS A CA 1
ATOM 856 C C . LYS A 1 108 ? 10.274 9.286 -19.024 1.00 89.38 108 LYS A C 1
ATOM 858 O O . LYS A 1 108 ? 9.343 10.081 -19.032 1.00 89.38 108 LYS A O 1
ATOM 863 N N . ASP A 1 109 ? 10.217 8.091 -19.618 1.00 93.00 109 ASP A N 1
ATOM 864 C CA . ASP A 1 109 ? 9.095 7.614 -20.438 1.00 93.00 109 ASP A CA 1
ATOM 865 C C . ASP A 1 109 ? 8.217 6.600 -19.684 1.00 93.00 109 ASP A C 1
ATOM 867 O O . ASP A 1 109 ? 7.426 5.879 -20.302 1.00 93.00 109 ASP A O 1
ATOM 871 N N . PHE A 1 110 ? 8.397 6.479 -18.364 1.00 94.88 110 PHE A N 1
ATOM 872 C CA . PHE A 1 110 ? 7.640 5.546 -17.542 1.00 94.88 110 PHE A CA 1
ATOM 873 C C . PHE A 1 110 ? 6.160 5.917 -17.519 1.00 94.88 110 PHE A C 1
ATOM 875 O O . PHE A 1 110 ? 5.778 7.072 -17.320 1.00 94.88 110 PHE A O 1
ATOM 882 N N . SER A 1 111 ? 5.314 4.903 -17.662 1.00 93.69 111 SER A N 1
ATOM 883 C CA . SER A 1 111 ? 3.880 5.050 -17.461 1.00 93.69 111 SER A CA 1
ATOM 884 C C . SER A 1 111 ? 3.313 3.824 -16.771 1.00 93.69 111 SER A C 1
ATOM 886 O O . SER A 1 111 ? 3.676 2.696 -17.113 1.00 93.69 111 SER A O 1
ATOM 888 N N . ILE A 1 112 ? 2.361 4.062 -15.880 1.00 92.94 112 ILE A N 1
ATOM 889 C CA . ILE A 1 112 ? 1.557 3.038 -15.227 1.00 92.94 112 ILE A CA 1
ATOM 890 C C . ILE A 1 112 ? 0.078 3.409 -15.341 1.00 92.94 112 ILE A C 1
ATOM 892 O O . ILE A 1 112 ? -0.299 4.573 -15.180 1.00 92.94 112 ILE A O 1
ATOM 896 N N . SER A 1 113 ? -0.758 2.417 -15.617 1.00 92.75 113 SER A N 1
ATOM 897 C CA . SER A 1 113 ? -2.212 2.558 -15.656 1.00 92.75 113 SER A CA 1
ATOM 898 C C . SER A 1 113 ? -2.890 1.322 -15.087 1.00 92.75 113 SER A C 1
ATOM 900 O O . SER A 1 113 ? -2.361 0.218 -15.167 1.00 92.75 113 SER A O 1
ATOM 902 N N . ILE A 1 114 ? -4.079 1.513 -14.526 1.00 92.44 114 ILE A N 1
ATOM 903 C CA . ILE A 1 114 ? -4.976 0.422 -14.146 1.00 92.44 114 ILE A CA 1
ATOM 904 C C . ILE A 1 114 ? -6.004 0.284 -15.269 1.00 92.44 114 ILE A C 1
ATOM 906 O O . ILE A 1 114 ? -6.579 1.293 -15.676 1.00 92.44 114 ILE A O 1
ATOM 910 N N . ALA A 1 115 ? -6.208 -0.935 -15.774 1.00 92.50 115 ALA A N 1
ATOM 911 C CA . ALA A 1 115 ? -7.059 -1.187 -16.943 1.00 92.50 115 ALA A CA 1
ATOM 912 C C . ALA A 1 115 ? -8.559 -0.959 -16.669 1.00 92.50 115 ALA A C 1
ATOM 914 O O . ALA A 1 115 ? -9.317 -0.630 -17.577 1.00 92.50 115 ALA A O 1
ATOM 915 N N . GLU A 1 116 ? -8.976 -1.100 -15.407 1.00 93.50 116 GLU A N 1
ATOM 916 C CA . GLU A 1 116 ? -10.355 -0.898 -14.953 1.00 93.50 116 GLU A CA 1
ATOM 917 C C . GLU A 1 116 ? -10.856 0.523 -15.256 1.00 93.50 116 G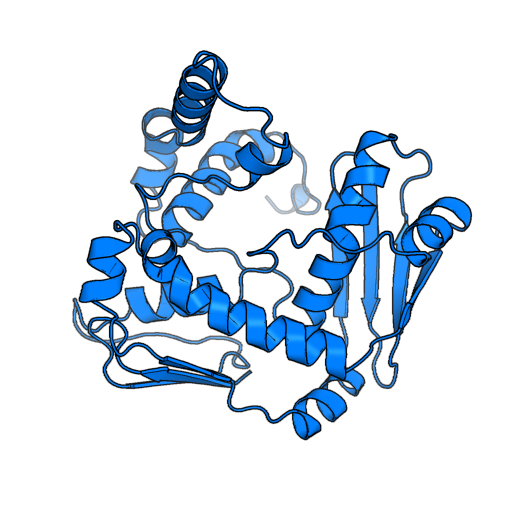LU A C 1
ATOM 919 O O . GLU A 1 116 ? -10.200 1.511 -14.927 1.00 93.50 116 GLU A O 1
ATOM 924 N N . THR A 1 117 ? -12.054 0.640 -15.826 1.00 95.25 117 THR A N 1
ATOM 925 C CA . THR A 1 117 ? -12.745 1.918 -16.050 1.00 95.25 117 THR A CA 1
ATOM 926 C C . THR A 1 117 ? -13.479 2.401 -14.795 1.00 95.25 117 THR A C 1
ATOM 928 O O . THR A 1 117 ? -13.825 1.624 -13.909 1.00 95.25 117 THR A O 1
ATOM 931 N N . LYS A 1 118 ? -13.832 3.694 -14.728 1.00 95.69 118 LYS A N 1
ATOM 932 C CA . LYS A 1 118 ? -14.607 4.246 -13.595 1.00 95.69 118 LYS A CA 1
ATOM 933 C C . LYS A 1 118 ? -15.957 3.536 -13.390 1.00 95.69 118 LYS A C 1
ATOM 935 O O . LYS A 1 118 ? -16.385 3.358 -12.255 1.00 95.69 118 LYS A O 1
ATOM 940 N N . LYS A 1 119 ? -16.623 3.128 -14.478 1.00 95.88 119 LYS A N 1
ATOM 941 C CA . LYS A 1 119 ? -17.909 2.411 -14.422 1.00 95.88 119 LYS A CA 1
ATOM 942 C C . LYS A 1 119 ? -17.739 0.994 -13.867 1.00 95.88 119 LYS A C 1
ATOM 944 O O . LYS A 1 119 ? -18.556 0.551 -13.067 1.00 95.88 119 LYS A O 1
ATOM 949 N N . GLU A 1 120 ? -16.683 0.298 -14.279 1.00 95.44 120 GLU A N 1
ATOM 950 C CA . GLU A 1 120 ? -16.339 -1.020 -13.733 1.00 95.44 120 GLU A CA 1
ATOM 951 C C . GLU A 1 120 ? -15.937 -0.921 -12.263 1.00 95.44 120 GLU A C 1
ATOM 953 O O . GLU A 1 120 ? -16.389 -1.732 -11.461 1.00 95.44 120 GLU A O 1
ATOM 958 N N . PHE A 1 121 ? -15.180 0.116 -11.896 1.00 95.06 121 PHE A N 1
ATOM 959 C CA . PHE A 1 121 ? -14.823 0.391 -10.510 1.00 95.06 121 PHE A CA 1
ATOM 960 C C . PHE A 1 121 ? -16.055 0.614 -9.627 1.00 95.06 121 PHE A C 1
ATOM 962 O O . PHE A 1 121 ? -16.160 -0.007 -8.572 1.00 95.06 121 PHE A O 1
ATOM 969 N N . ASP A 1 122 ? -17.020 1.427 -10.073 1.00 95.31 122 ASP A N 1
ATOM 970 C CA . ASP A 1 122 ? -18.282 1.644 -9.350 1.00 95.31 122 ASP A CA 1
ATOM 971 C C . ASP A 1 122 ? -19.048 0.332 -9.120 1.00 95.31 122 ASP A C 1
ATOM 973 O O . ASP A 1 122 ? -19.485 0.038 -8.006 1.00 95.31 122 ASP A O 1
ATOM 977 N N . ALA A 1 123 ? -19.145 -0.506 -10.158 1.00 94.88 123 ALA A N 1
ATOM 978 C CA . ALA A 1 123 ? -19.761 -1.824 -10.044 1.00 94.88 123 ALA A CA 1
ATOM 979 C C . ALA A 1 123 ? -18.976 -2.748 -9.095 1.00 94.88 123 ALA A C 1
ATOM 981 O O . ALA A 1 123 ? -19.567 -3.532 -8.350 1.00 94.88 123 ALA A O 1
ATOM 982 N N . ASN A 1 124 ? -17.646 -2.652 -9.093 1.00 93.25 124 ASN A N 1
ATOM 983 C CA . ASN A 1 124 ? -16.791 -3.460 -8.237 1.00 93.25 124 ASN A CA 1
ATOM 984 C C . ASN A 1 124 ? -16.855 -3.029 -6.767 1.00 93.25 124 ASN A C 1
ATOM 986 O O . ASN A 1 124 ? -16.806 -3.916 -5.920 1.00 93.25 124 ASN A O 1
ATOM 990 N N . ILE A 1 125 ? -17.074 -1.746 -6.439 1.00 94.88 125 ILE A N 1
ATOM 991 C CA . ILE A 1 125 ? -17.303 -1.283 -5.051 1.00 94.88 125 ILE A CA 1
ATOM 992 C C . ILE A 1 125 ? -18.442 -2.065 -4.380 1.00 94.88 125 ILE A C 1
ATOM 994 O O . ILE A 1 125 ? -18.323 -2.465 -3.217 1.00 94.88 125 ILE A O 1
ATOM 998 N N . LEU A 1 126 ? -19.530 -2.331 -5.107 1.00 94.75 126 LEU A N 1
ATOM 999 C CA . LEU A 1 126 ? -20.661 -3.107 -4.585 1.00 94.75 126 LEU A CA 1
ATOM 1000 C C . LEU A 1 126 ? -20.290 -4.575 -4.333 1.00 94.75 126 LEU A C 1
ATOM 1002 O O . LEU A 1 126 ? -20.772 -5.178 -3.381 1.00 94.75 126 LEU A O 1
ATOM 1006 N N . ARG A 1 127 ? -19.368 -5.136 -5.121 1.00 93.88 127 ARG A N 1
ATOM 1007 C CA . ARG A 1 127 ? -18.906 -6.528 -4.983 1.00 93.88 127 ARG A CA 1
ATOM 1008 C C . ARG A 1 127 ? -17.857 -6.723 -3.886 1.00 93.88 127 ARG A C 1
ATOM 1010 O O . ARG A 1 127 ? -17.598 -7.859 -3.496 1.00 93.88 127 ARG A O 1
ATOM 1017 N N . MET A 1 128 ? -17.232 -5.647 -3.402 1.00 93.88 128 MET A N 1
ATOM 1018 C CA . MET A 1 128 ? -16.190 -5.732 -2.377 1.00 93.88 128 MET A CA 1
ATOM 1019 C C . MET A 1 128 ? -16.745 -6.267 -1.059 1.00 93.88 128 MET A C 1
ATOM 1021 O O . MET A 1 128 ? -17.729 -5.745 -0.527 1.00 93.88 128 MET A O 1
ATOM 1025 N N . ASN A 1 129 ? -16.032 -7.247 -0.506 1.00 94.06 129 ASN A N 1
ATOM 1026 C CA . ASN A 1 129 ? -16.246 -7.782 0.829 1.00 94.06 129 ASN A CA 1
ATOM 1027 C C . ASN A 1 129 ? -14.899 -7.914 1.539 1.00 94.06 129 ASN A C 1
ATOM 1029 O O . ASN A 1 129 ? -13.997 -8.587 1.026 1.00 94.06 129 ASN A O 1
ATOM 1033 N N . PHE A 1 130 ? -14.755 -7.263 2.690 1.00 92.38 130 PHE A N 1
ATOM 1034 C CA . PHE A 1 130 ? -13.593 -7.433 3.555 1.00 92.38 130 PHE A CA 1
ATOM 1035 C C . PHE A 1 130 ? -13.892 -7.017 4.993 1.00 92.38 130 PHE A C 1
ATOM 1037 O O . PHE A 1 130 ? -14.735 -6.158 5.259 1.00 92.38 130 PHE A O 1
ATOM 1044 N N . SER A 1 131 ? -13.123 -7.606 5.905 1.00 92.56 131 SER A N 1
ATOM 1045 C CA . SER A 1 131 ? -12.917 -7.102 7.257 1.00 92.56 131 SER A CA 1
ATOM 1046 C C . SER A 1 131 ? -11.440 -6.761 7.412 1.00 92.56 131 SER A C 1
ATOM 1048 O O . SER A 1 131 ? -10.577 -7.474 6.892 1.00 92.56 131 SER A O 1
ATOM 1050 N N . ASN A 1 132 ? -11.151 -5.643 8.062 1.00 90.75 132 ASN A N 1
ATOM 1051 C CA . ASN A 1 132 ? -9.798 -5.197 8.338 1.00 90.75 132 ASN A CA 1
ATOM 1052 C C . ASN A 1 132 ? -9.734 -4.582 9.736 1.00 90.75 132 ASN A C 1
ATOM 1054 O O . ASN A 1 132 ? -10.730 -4.067 10.240 1.00 90.75 132 ASN A O 1
ATOM 1058 N N . GLU A 1 133 ? -8.558 -4.610 10.344 1.00 90.06 133 GLU A N 1
ATOM 1059 C CA . GLU A 1 133 ? -8.313 -3.985 11.637 1.00 90.06 133 GLU A CA 1
ATOM 1060 C C . GLU A 1 133 ? -7.230 -2.921 11.479 1.00 90.06 133 GLU A C 1
ATOM 1062 O O . GLU A 1 133 ? -6.140 -3.176 10.964 1.00 90.06 133 GLU A O 1
ATOM 1067 N N . LEU A 1 134 ? -7.549 -1.702 11.902 1.00 87.50 134 LEU A N 1
ATOM 1068 C CA . LEU A 1 134 ? -6.606 -0.601 11.956 1.00 87.50 134 LEU A CA 1
ATOM 1069 C C . LEU A 1 134 ? -6.194 -0.388 13.404 1.00 87.50 134 LEU A C 1
ATOM 1071 O O . LEU A 1 134 ? -7.017 0.003 14.230 1.00 87.50 134 LEU A O 1
ATOM 1075 N N . LYS A 1 135 ? -4.908 -0.597 13.681 1.00 85.19 135 LYS A N 1
ATOM 1076 C CA . LYS A 1 135 ? -4.305 -0.286 14.972 1.00 85.19 135 LYS A CA 1
ATOM 1077 C C . LYS A 1 135 ? -3.425 0.954 14.860 1.00 85.19 135 LYS A C 1
ATOM 1079 O O . LYS A 1 135 ? -2.481 0.976 14.072 1.00 85.19 135 LYS A O 1
ATOM 1084 N N . ILE A 1 136 ? -3.739 1.974 15.649 1.00 79.50 136 ILE A N 1
ATOM 1085 C CA . ILE A 1 136 ? -2.999 3.233 15.758 1.00 79.50 136 ILE A CA 1
ATOM 1086 C C . ILE A 1 136 ? -2.820 3.516 17.247 1.00 79.50 136 ILE A C 1
ATOM 1088 O O . ILE A 1 136 ? -3.790 3.807 17.934 1.00 79.50 136 ILE A O 1
ATOM 1092 N N . ASN A 1 137 ? -1.582 3.457 17.743 1.00 79.12 137 ASN A N 1
ATOM 1093 C CA . ASN A 1 137 ? -1.263 3.645 19.163 1.00 79.12 137 ASN A CA 1
ATOM 1094 C C . ASN A 1 137 ? -2.127 2.751 20.087 1.00 79.12 137 ASN A C 1
ATOM 1096 O O . ASN A 1 137 ? -2.038 1.523 20.032 1.00 79.12 137 ASN A O 1
ATOM 1100 N N . ASP A 1 138 ? -2.939 3.391 20.930 1.00 81.06 138 ASP A N 1
ATOM 1101 C CA . ASP A 1 138 ? -3.912 2.856 21.885 1.00 81.06 138 ASP A CA 1
ATOM 1102 C C . ASP A 1 138 ? -5.306 2.624 21.273 1.00 81.06 138 ASP A C 1
ATOM 1104 O O . ASP A 1 138 ? -6.236 2.303 22.002 1.00 81.06 138 ASP A O 1
ATOM 1108 N N . VAL A 1 139 ? -5.458 2.780 19.953 1.00 87.12 139 VAL A N 1
ATOM 1109 C CA . VAL A 1 139 ? -6.735 2.658 19.242 1.00 87.12 139 VAL A CA 1
ATOM 1110 C C . VAL A 1 139 ? -6.735 1.502 18.255 1.00 87.12 139 VAL A C 1
ATOM 1112 O O . VAL A 1 139 ? -5.844 1.364 17.417 1.00 87.12 139 VAL A O 1
ATOM 1115 N N . THR A 1 140 ? -7.814 0.735 18.293 1.00 91.38 140 THR A N 1
ATOM 1116 C CA . THR A 1 140 ? -8.126 -0.386 17.419 1.00 91.38 140 THR A CA 1
ATOM 1117 C C . THR A 1 140 ? -9.518 -0.185 16.826 1.00 91.38 140 THR A C 1
ATOM 1119 O O . THR A 1 140 ? -10.530 -0.160 17.536 1.00 91.38 140 THR A O 1
ATOM 1122 N N . ILE A 1 141 ? -9.574 -0.052 15.502 1.00 92.75 141 ILE A N 1
ATOM 1123 C CA . ILE A 1 141 ? -10.811 0.123 14.737 1.00 92.75 141 ILE A CA 1
ATOM 1124 C C . ILE A 1 141 ? -11.008 -1.088 13.835 1.00 92.75 141 ILE A C 1
ATOM 1126 O O . ILE A 1 141 ? -10.170 -1.401 12.990 1.00 92.75 141 ILE A O 1
ATOM 1130 N N . GLU A 1 142 ? -12.152 -1.737 13.989 1.00 94.88 142 GLU A N 1
ATOM 1131 C CA . GLU A 1 142 ? -12.646 -2.740 13.058 1.00 94.88 142 GLU A CA 1
ATOM 1132 C C . GLU A 1 142 ? -13.336 -2.039 11.880 1.00 94.88 142 GLU A C 1
ATOM 1134 O O . GLU A 1 142 ? -14.196 -1.175 12.067 1.00 94.88 142 GLU A O 1
ATOM 1139 N N . ILE A 1 143 ? -12.936 -2.407 10.666 1.00 94.81 143 ILE A N 1
ATOM 1140 C CA . ILE A 1 143 ? -13.404 -1.848 9.400 1.00 94.81 143 ILE A CA 1
ATOM 1141 C C . ILE A 1 143 ? -14.086 -2.972 8.631 1.00 94.81 143 ILE A C 1
ATOM 1143 O O . ILE A 1 143 ? -13.431 -3.927 8.216 1.00 94.81 143 ILE A O 1
ATOM 1147 N N . LEU A 1 144 ? -15.389 -2.844 8.399 1.00 95.94 144 LEU A N 1
ATOM 1148 C CA . LEU A 1 144 ? -16.185 -3.856 7.717 1.00 95.94 144 LEU A CA 1
ATOM 1149 C C . LEU A 1 144 ? -16.851 -3.275 6.471 1.00 95.94 144 LEU A C 1
ATOM 1151 O O . LEU A 1 144 ? -17.643 -2.336 6.552 1.00 95.94 144 LEU A O 1
ATOM 1155 N N . LYS A 1 145 ? -16.590 -3.890 5.318 1.00 95.88 145 LYS A N 1
ATOM 1156 C CA . LYS A 1 145 ? -17.286 -3.611 4.059 1.00 95.88 145 LYS A CA 1
ATOM 1157 C C . LYS A 1 145 ? -18.022 -4.867 3.609 1.00 95.88 145 LYS A C 1
ATOM 1159 O O . LYS A 1 145 ? -17.393 -5.897 3.382 1.00 95.88 145 LYS A O 1
ATOM 1164 N N . LYS A 1 146 ? -19.346 -4.770 3.458 1.00 95.81 146 LYS A N 1
ATOM 1165 C CA . LYS A 1 146 ? -20.216 -5.866 2.996 1.00 95.81 146 LYS A CA 1
ATOM 1166 C C . LYS A 1 146 ? -20.538 -5.752 1.505 1.00 95.81 146 LYS A C 1
ATOM 1168 O O . LYS A 1 146 ? -20.515 -4.652 0.946 1.00 95.81 146 LYS A O 1
ATOM 1173 N N . VAL A 1 147 ? -20.891 -6.885 0.900 1.00 95.44 147 VAL A N 1
ATOM 1174 C CA . VAL A 1 147 ? -21.435 -6.960 -0.467 1.00 95.44 147 VAL A CA 1
ATOM 1175 C C . VAL A 1 147 ? -22.731 -6.143 -0.561 1.00 95.44 147 VAL A C 1
ATOM 1177 O O . VAL A 1 147 ? -23.449 -6.013 0.429 1.00 95.44 147 VAL A O 1
ATOM 1180 N N . ASP A 1 148 ? -22.989 -5.562 -1.732 1.00 94.12 148 ASP A N 1
ATOM 1181 C CA . ASP A 1 148 ? -24.170 -4.758 -2.082 1.00 94.12 148 ASP A CA 1
ATOM 1182 C C . ASP A 1 148 ? -24.400 -3.518 -1.200 1.00 94.12 148 ASP A C 1
ATOM 1184 O O . ASP A 1 148 ? -25.477 -2.928 -1.195 1.00 94.12 148 ASP A O 1
ATOM 1188 N N . SER A 1 149 ? -23.365 -3.074 -0.484 1.00 94.12 149 SER A N 1
ATOM 1189 C CA . SER A 1 149 ? -23.380 -1.850 0.319 1.00 94.12 149 SER A CA 1
ATOM 1190 C C . SER A 1 149 ? -22.412 -0.806 -0.238 1.00 94.12 149 SER A C 1
ATOM 1192 O O . SER A 1 149 ? -21.298 -1.142 -0.649 1.00 94.12 149 SER A O 1
ATOM 1194 N N . ARG A 1 150 ? -22.812 0.471 -0.201 1.00 94.31 150 ARG A N 1
ATOM 1195 C CA . ARG A 1 150 ? -21.936 1.637 -0.431 1.00 94.31 150 ARG A CA 1
ATOM 1196 C C . ARG A 1 150 ? -21.447 2.270 0.869 1.00 94.31 150 ARG A C 1
ATOM 1198 O O . ARG A 1 150 ? -20.975 3.397 0.866 1.00 94.31 150 ARG A O 1
ATOM 1205 N N . GLU A 1 151 ? -21.516 1.538 1.969 1.00 94.81 151 GLU A N 1
ATOM 1206 C CA . GLU A 1 151 ? -21.042 1.999 3.266 1.00 94.81 151 GLU A CA 1
ATOM 1207 C C . GLU A 1 151 ? -19.958 1.071 3.809 1.00 94.81 151 GLU A C 1
ATOM 1209 O O . GLU A 1 151 ? -19.988 -0.151 3.614 1.00 94.81 151 GLU A O 1
ATOM 1214 N N . ILE A 1 152 ? -19.009 1.664 4.526 1.00 95.25 152 ILE A N 1
ATOM 1215 C CA . ILE A 1 152 ? -18.096 0.950 5.414 1.00 95.25 152 ILE A CA 1
ATOM 1216 C C . ILE A 1 152 ? -18.584 1.158 6.843 1.00 95.25 152 ILE A C 1
ATOM 1218 O O . ILE A 1 152 ? -18.758 2.293 7.283 1.00 95.25 152 ILE A O 1
ATOM 1222 N N . ASN A 1 153 ? -18.765 0.066 7.582 1.00 95.81 153 ASN A N 1
ATOM 1223 C CA . ASN A 1 153 ? -19.059 0.130 9.005 1.00 95.81 153 ASN A CA 1
ATOM 1224 C C . ASN A 1 153 ? -17.745 0.134 9.787 1.00 95.81 153 ASN A C 1
ATOM 1226 O O . ASN A 1 153 ? -16.887 -0.729 9.591 1.00 95.81 153 ASN A O 1
ATOM 1230 N N . LEU A 1 154 ? -17.610 1.100 10.684 1.00 95.75 154 LEU A N 1
ATOM 1231 C CA . LEU A 1 154 ? -16.470 1.258 11.572 1.00 95.75 154 LEU A CA 1
ATOM 1232 C C . LEU A 1 154 ? -16.924 0.960 12.993 1.00 95.75 154 LEU A C 1
ATOM 1234 O O . LEU A 1 154 ? -17.986 1.424 13.416 1.00 95.75 154 LEU A O 1
ATOM 1238 N N . LYS A 1 155 ? -16.11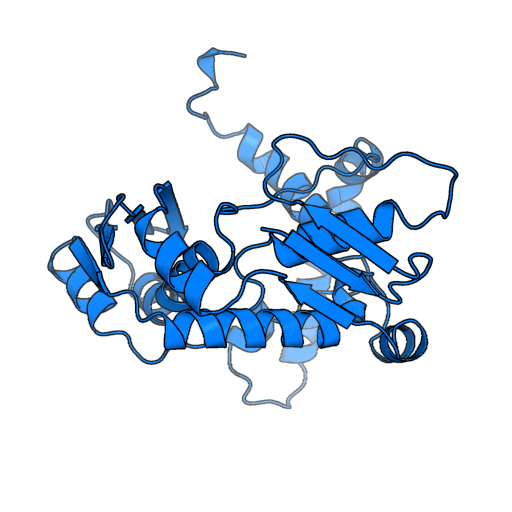6 0.209 13.736 1.00 95.19 155 LYS A N 1
ATOM 1239 C CA . LYS A 1 155 ? -16.351 -0.061 15.153 1.00 95.19 155 LYS A CA 1
ATOM 1240 C C . LYS A 1 155 ? -15.061 0.129 15.933 1.00 95.19 155 LYS A C 1
ATOM 1242 O O . LYS A 1 155 ? -14.057 -0.522 15.662 1.00 95.19 155 LYS A O 1
ATOM 1247 N N . LEU A 1 156 ? -15.115 1.004 16.922 1.00 93.50 156 LEU A N 1
ATOM 1248 C CA . LEU A 1 156 ? -14.034 1.212 17.869 1.00 93.50 156 LEU A CA 1
ATOM 1249 C C . LEU A 1 156 ? -14.075 0.101 18.930 1.00 93.50 156 LEU A C 1
ATOM 1251 O O . LEU A 1 156 ? -15.139 -0.176 19.489 1.00 93.50 156 LEU A O 1
ATOM 1255 N N . LYS A 1 157 ? -12.940 -0.561 19.185 1.00 89.44 157 LYS A N 1
ATOM 1256 C CA . LYS A 1 157 ? -12.838 -1.587 20.240 1.00 89.44 157 LYS A CA 1
ATOM 1257 C C . LYS A 1 157 ? -12.459 -1.000 21.599 1.00 89.44 157 LYS A C 1
ATOM 1259 O O . LYS A 1 157 ? -12.863 -1.552 22.620 1.00 89.44 157 LYS A O 1
ATOM 1264 N N . ASP A 1 158 ? -11.713 0.098 21.610 1.00 83.94 158 ASP A N 1
ATOM 1265 C CA . ASP A 1 158 ? -11.189 0.701 22.833 1.00 83.94 158 ASP A CA 1
ATOM 1266 C C . ASP A 1 158 ? -12.185 1.664 23.483 1.00 83.94 158 ASP A C 1
ATOM 1268 O O . ASP A 1 158 ? -12.945 2.368 22.819 1.00 83.94 158 ASP A O 1
ATOM 1272 N N . THR A 1 159 ? -12.182 1.704 24.815 1.00 72.75 159 THR A N 1
ATOM 1273 C CA . THR A 1 159 ? -13.114 2.527 25.603 1.00 72.75 159 THR A CA 1
ATOM 1274 C C . THR A 1 159 ? -12.554 3.896 25.969 1.00 72.75 159 THR A C 1
ATOM 1276 O O . THR A 1 159 ? -13.317 4.799 26.302 1.00 72.75 159 THR A O 1
ATOM 1279 N N . VAL A 1 160 ? -11.230 4.049 25.948 1.00 79.81 160 VAL A N 1
ATOM 1280 C CA . VAL A 1 160 ? -10.530 5.294 26.276 1.00 79.81 160 VAL A CA 1
ATOM 1281 C C . VAL A 1 160 ? -9.532 5.563 25.165 1.00 79.81 160 VAL A C 1
ATOM 1283 O O . VAL A 1 160 ? -8.734 4.691 24.844 1.00 79.81 160 VAL A O 1
ATOM 1286 N N . ILE A 1 161 ? -9.590 6.764 24.590 1.00 83.00 161 ILE A N 1
ATOM 1287 C CA . ILE A 1 161 ? -8.704 7.180 23.504 1.00 83.00 161 ILE A CA 1
ATOM 1288 C C . ILE A 1 161 ? -7.956 8.441 23.928 1.00 83.00 161 ILE A C 1
ATOM 1290 O O . ILE A 1 161 ? -8.568 9.418 24.368 1.00 83.00 161 ILE A O 1
ATOM 1294 N N . SER A 1 162 ? -6.634 8.441 23.773 1.00 85.81 162 SER A N 1
ATOM 1295 C CA . SER A 1 162 ? -5.822 9.643 23.969 1.00 85.81 162 SER A CA 1
ATOM 1296 C C . SER A 1 162 ? -6.110 10.728 22.919 1.00 85.81 162 SER A C 1
ATOM 1298 O O . SER A 1 162 ? -6.375 10.443 21.751 1.00 85.81 162 SER A O 1
ATOM 1300 N N . LYS A 1 163 ? -5.992 12.008 23.304 1.00 85.06 163 LYS A N 1
ATOM 1301 C CA . LYS A 1 163 ? -6.186 13.143 22.380 1.00 85.06 163 LYS A CA 1
ATOM 1302 C C . LYS A 1 163 ? -5.279 13.056 21.144 1.00 85.06 163 LYS A C 1
ATOM 1304 O O . LYS A 1 163 ? -5.735 13.306 20.036 1.00 85.06 163 LYS A O 1
ATOM 1309 N N . SER A 1 164 ? -4.026 12.639 21.327 1.00 83.25 164 SER A N 1
ATOM 1310 C CA . SER A 1 164 ? -3.080 12.425 20.227 1.00 83.25 164 SER A CA 1
ATOM 1311 C C . SER A 1 164 ? -3.576 11.390 19.223 1.00 83.25 164 SER A C 1
ATOM 1313 O O . SER A 1 164 ? -3.395 11.561 18.023 1.00 83.25 164 SER A O 1
ATOM 1315 N N . SER A 1 165 ? -4.216 10.318 19.688 1.00 85.06 165 SER A N 1
ATOM 1316 C CA . SER A 1 165 ? -4.740 9.297 18.786 1.00 85.06 165 SER A CA 1
ATOM 1317 C C . SER A 1 165 ? -5.977 9.772 18.036 1.00 85.06 165 SER A C 1
ATOM 1319 O O . SER A 1 165 ? -6.113 9.439 16.865 1.00 85.06 165 SER A O 1
ATOM 1321 N N . ILE A 1 166 ? -6.815 10.619 18.642 1.00 84.69 166 ILE A N 1
ATOM 1322 C CA . ILE A 1 166 ? -7.931 11.274 17.937 1.00 84.69 166 ILE A CA 1
ATOM 1323 C C . ILE A 1 166 ? -7.408 12.116 16.767 1.00 84.69 166 ILE A C 1
ATOM 1325 O O . ILE A 1 166 ? -7.853 11.923 15.639 1.00 84.69 166 ILE A O 1
ATOM 1329 N N . GLU A 1 167 ? -6.412 12.970 17.011 1.00 82.81 167 GLU A N 1
ATOM 1330 C CA . GLU A 1 167 ? -5.812 13.819 15.970 1.00 82.81 167 GLU A CA 1
ATOM 1331 C C . GLU A 1 167 ? -5.229 12.972 14.822 1.00 82.81 167 GLU A C 1
ATOM 1333 O O . GLU A 1 167 ? -5.409 13.280 13.645 1.00 82.81 167 GLU A O 1
ATOM 1338 N N . ILE A 1 168 ? -4.579 11.848 15.141 1.00 81.56 168 ILE A N 1
ATOM 1339 C CA . ILE A 1 168 ? -4.037 10.925 14.132 1.00 81.56 168 ILE A CA 1
ATOM 1340 C C . ILE A 1 168 ? -5.159 10.269 13.308 1.00 81.56 168 ILE A C 1
ATOM 1342 O O . ILE A 1 168 ? -5.015 10.099 12.094 1.00 81.56 168 ILE A O 1
ATOM 1346 N N . LEU A 1 169 ? -6.282 9.906 13.935 1.00 85.69 169 LEU A N 1
ATOM 1347 C CA . LEU A 1 169 ? -7.436 9.339 13.231 1.00 85.69 169 LEU A CA 1
ATOM 1348 C C . LEU A 1 169 ? -8.069 10.344 12.272 1.00 85.69 169 LEU A C 1
ATOM 1350 O O . LEU A 1 169 ? -8.328 9.986 11.123 1.00 85.69 169 LEU A O 1
ATOM 1354 N N . GLU A 1 170 ? -8.273 11.586 12.711 1.00 84.44 170 GLU A N 1
ATOM 1355 C CA . GLU A 1 170 ? -8.824 12.664 11.876 1.00 84.44 170 GLU A CA 1
ATOM 1356 C C . GLU A 1 170 ? -7.963 12.927 10.637 1.00 84.44 170 GLU A C 1
ATOM 1358 O O . GLU A 1 170 ? -8.482 13.227 9.560 1.00 84.44 170 GLU A O 1
ATOM 1363 N N . LEU A 1 171 ? -6.647 12.749 10.766 1.00 78.19 171 LEU A N 1
ATOM 1364 C CA . LEU A 1 171 ? -5.706 12.945 9.671 1.00 78.19 171 LEU A CA 1
ATOM 1365 C C . LEU A 1 171 ? -5.640 11.763 8.700 1.00 78.19 171 LEU A C 1
ATOM 1367 O O . LEU A 1 171 ? -5.421 11.986 7.510 1.00 78.19 171 LEU A O 1
ATOM 1371 N N . PHE A 1 172 ? -5.771 10.517 9.176 1.00 81.06 172 PHE A N 1
ATOM 1372 C CA . PHE A 1 172 ? -5.408 9.340 8.371 1.00 81.06 172 PHE A CA 1
ATOM 1373 C C . PHE A 1 172 ? -6.538 8.371 8.069 1.00 81.06 172 PHE A C 1
ATOM 1375 O O . PHE A 1 172 ? -6.424 7.623 7.092 1.00 81.06 172 PHE A O 1
ATOM 1382 N N . LEU A 1 173 ? -7.620 8.359 8.850 1.00 87.00 173 LEU A N 1
ATOM 1383 C CA . LEU A 1 173 ? -8.653 7.337 8.708 1.00 87.00 173 LEU A CA 1
ATOM 1384 C C . LEU A 1 173 ? -9.306 7.398 7.324 1.00 87.00 173 LEU A C 1
ATOM 1386 O O . LEU A 1 173 ? -9.377 6.378 6.645 1.00 87.00 173 LEU A O 1
ATOM 1390 N N . THR A 1 174 ? -9.667 8.590 6.843 1.00 87.81 174 THR A N 1
ATOM 1391 C CA . THR A 1 174 ? -10.248 8.771 5.501 1.00 87.81 174 THR A CA 1
ATOM 1392 C C . THR A 1 174 ? -9.310 8.285 4.394 1.00 87.81 174 THR A C 1
ATOM 1394 O O . THR A 1 174 ? -9.724 7.502 3.540 1.00 87.81 174 THR A O 1
ATOM 1397 N N . SER A 1 175 ? -8.031 8.687 4.425 1.00 84.94 175 SER A N 1
ATOM 1398 C CA . SER A 1 175 ? -7.035 8.237 3.436 1.00 84.94 175 SER A CA 1
ATOM 1399 C C . SER A 1 175 ? -6.858 6.717 3.479 1.00 84.94 175 SER A C 1
ATOM 1401 O O . SER A 1 175 ? -6.789 6.064 2.436 1.00 84.94 175 SER A O 1
ATOM 1403 N N . LYS A 1 176 ? -6.865 6.121 4.679 1.00 87.06 176 LYS A N 1
ATOM 1404 C CA . LYS A 1 176 ? -6.799 4.668 4.839 1.00 87.06 176 LYS A CA 1
ATOM 1405 C C . LYS A 1 176 ? -8.013 3.982 4.214 1.00 87.06 176 LYS A C 1
ATOM 1407 O O . LYS A 1 176 ? -7.825 3.029 3.460 1.00 87.06 176 LYS A O 1
ATOM 1412 N N . LEU A 1 177 ? -9.231 4.463 4.473 1.00 90.81 177 LEU A N 1
ATOM 1413 C CA . LEU A 1 177 ? -10.457 3.912 3.880 1.00 90.81 177 LEU A CA 1
ATOM 1414 C C . LEU A 1 177 ? -10.451 4.043 2.354 1.00 90.81 177 LEU A C 1
ATOM 1416 O O . LEU A 1 177 ? -10.719 3.066 1.656 1.00 90.81 177 LEU A O 1
ATOM 1420 N N . PHE A 1 178 ? -10.062 5.207 1.830 1.00 91.06 178 PHE A N 1
ATOM 1421 C CA . PHE A 1 178 ? -9.905 5.413 0.392 1.00 91.06 178 PHE A CA 1
ATOM 1422 C C . PHE A 1 178 ? -8.880 4.459 -0.207 1.00 91.06 178 PHE A C 1
ATOM 1424 O O . PHE A 1 178 ? -9.176 3.839 -1.221 1.00 91.06 178 PHE A O 1
ATOM 1431 N N . SER A 1 179 ? -7.727 4.269 0.436 1.00 89.25 179 SER A N 1
ATOM 1432 C CA . SER A 1 179 ? -6.702 3.318 -0.003 1.00 89.25 179 SER A CA 1
ATOM 1433 C C . SER A 1 179 ? -7.230 1.882 -0.071 1.00 89.25 179 SER A C 1
ATOM 1435 O O . SER A 1 179 ? -7.009 1.211 -1.079 1.00 89.25 179 SER A O 1
ATOM 1437 N N . LEU A 1 180 ? -7.970 1.430 0.949 1.00 90.19 180 LEU A N 1
ATOM 1438 C CA . LEU A 1 180 ? -8.536 0.075 0.989 1.00 90.19 180 LEU A CA 1
ATOM 1439 C C . LEU A 1 180 ? -9.516 -0.184 -0.161 1.00 90.19 180 LEU A C 1
ATOM 1441 O O . LEU A 1 180 ? -9.498 -1.263 -0.745 1.00 90.19 180 LEU A O 1
ATOM 1445 N N . ILE A 1 181 ? -10.351 0.801 -0.504 1.00 92.56 181 ILE A N 1
ATOM 1446 C CA . ILE A 1 181 ? -11.321 0.672 -1.601 1.00 92.56 181 ILE A CA 1
ATOM 1447 C C . ILE A 1 181 ? -10.645 0.871 -2.959 1.00 92.56 181 ILE A C 1
ATOM 1449 O O . ILE A 1 181 ? -10.860 0.093 -3.888 1.00 92.56 181 ILE A O 1
ATOM 1453 N N . ALA A 1 182 ? -9.784 1.880 -3.077 1.00 91.81 182 ALA A N 1
ATOM 1454 C CA . ALA A 1 182 ? -9.063 2.192 -4.301 1.00 91.81 182 ALA A CA 1
ATOM 1455 C C . ALA A 1 182 ? -8.138 1.053 -4.739 1.00 91.81 182 ALA A C 1
ATOM 1457 O O . ALA A 1 182 ? -7.954 0.877 -5.933 1.00 91.81 182 ALA A O 1
ATOM 1458 N N . PHE A 1 183 ? -7.567 0.258 -3.839 1.00 90.00 183 PHE A N 1
ATOM 1459 C CA . PHE A 1 183 ? -6.621 -0.798 -4.223 1.00 90.00 183 PHE A CA 1
ATOM 1460 C C . PHE A 1 183 ? -7.064 -2.199 -3.787 1.00 90.00 183 PHE A C 1
ATOM 1462 O O . PHE A 1 183 ? -6.254 -3.122 -3.750 1.00 90.00 183 PHE A O 1
ATOM 1469 N N . TYR A 1 184 ? -8.361 -2.397 -3.521 1.00 89.31 184 TYR A N 1
ATOM 1470 C CA . TYR A 1 184 ? -8.935 -3.722 -3.266 1.00 89.31 184 TYR A CA 1
ATOM 1471 C C . TYR A 1 184 ? -8.532 -4.736 -4.368 1.00 89.31 184 TYR A C 1
ATOM 1473 O O . TYR A 1 184 ? -8.561 -4.391 -5.556 1.00 89.31 184 TYR A O 1
ATOM 1481 N N . PRO A 1 185 ? -8.169 -5.993 -4.032 1.00 87.38 185 PRO A N 1
ATOM 1482 C CA . PRO A 1 185 ? -8.306 -6.665 -2.732 1.00 87.38 185 PRO A CA 1
ATOM 1483 C C . PRO A 1 185 ? -7.149 -6.452 -1.747 1.00 87.38 185 PRO A C 1
ATOM 1485 O O . PRO A 1 185 ? -7.103 -7.117 -0.714 1.00 87.38 185 PRO A O 1
ATOM 1488 N N . PHE A 1 186 ? -6.208 -5.555 -2.035 1.00 86.31 186 PHE A N 1
ATOM 1489 C CA . PHE A 1 186 ? -5.031 -5.368 -1.193 1.00 86.31 186 PHE A CA 1
ATOM 1490 C C . PHE A 1 186 ? -5.350 -4.501 0.024 1.00 86.31 186 PHE A C 1
ATOM 1492 O O . PHE A 1 186 ? -5.569 -3.296 -0.081 1.00 86.31 186 PHE A O 1
ATOM 1499 N N . THR A 1 187 ? -5.365 -5.124 1.201 1.00 76.00 187 THR A N 1
ATOM 1500 C CA . THR A 1 187 ? -5.567 -4.443 2.489 1.00 76.00 187 THR A CA 1
ATOM 1501 C C . THR A 1 187 ? -4.248 -4.104 3.189 1.00 76.00 187 THR A C 1
ATOM 1503 O O . THR A 1 187 ? -4.158 -3.121 3.936 1.00 76.00 187 THR A O 1
ATOM 1506 N N . SER A 1 188 ? -3.217 -4.899 2.905 1.00 78.62 188 SER A N 1
ATOM 1507 C CA . SER A 1 188 ? -1.826 -4.729 3.308 1.00 78.62 188 SER A CA 1
ATOM 1508 C C . SER A 1 188 ? -0.911 -5.474 2.330 1.00 78.62 188 SER A C 1
ATOM 1510 O O . SER A 1 188 ? -1.346 -6.357 1.588 1.00 78.62 188 SER A O 1
ATOM 1512 N N . SER A 1 189 ? 0.369 -5.112 2.320 1.00 85.25 189 SER A N 1
ATOM 1513 C CA . SER A 1 189 ? 1.398 -5.788 1.534 1.00 85.25 189 SER A CA 1
ATOM 1514 C C . SER A 1 189 ? 2.675 -5.880 2.354 1.00 85.25 189 SER A C 1
ATOM 1516 O O . SER A 1 189 ? 3.092 -4.891 2.955 1.00 85.25 189 SER A O 1
ATOM 1518 N N . TYR A 1 190 ? 3.323 -7.039 2.325 1.00 85.75 190 TYR A N 1
ATOM 1519 C CA . TYR A 1 190 ? 4.612 -7.266 2.969 1.00 85.75 190 TYR A CA 1
ATOM 1520 C C . TYR A 1 190 ? 5.607 -7.764 1.932 1.00 85.75 190 TYR A C 1
ATOM 1522 O O . TYR A 1 190 ? 5.245 -8.474 0.994 1.00 85.75 190 TYR A O 1
ATOM 1530 N N . ILE A 1 191 ? 6.867 -7.388 2.106 1.00 86.44 191 ILE A N 1
ATOM 1531 C CA . ILE A 1 191 ? 7.961 -7.793 1.232 1.00 86.44 191 ILE A CA 1
ATOM 1532 C C . ILE A 1 191 ? 8.917 -8.692 2.005 1.00 86.44 191 ILE A C 1
ATOM 1534 O O . ILE A 1 191 ? 9.317 -8.384 3.125 1.00 86.44 191 ILE A O 1
ATOM 1538 N N . LEU A 1 192 ? 9.279 -9.814 1.389 1.00 84.94 192 LEU A N 1
ATOM 1539 C CA . LEU A 1 192 ? 10.182 -10.810 1.956 1.00 84.94 192 LEU A CA 1
ATOM 1540 C C . LEU A 1 192 ? 11.394 -10.957 1.024 1.00 84.94 192 LEU A C 1
ATOM 1542 O O . LEU A 1 192 ? 11.364 -11.778 0.103 1.00 84.94 192 LEU A O 1
ATOM 1546 N N . PRO A 1 193 ? 12.438 -10.127 1.185 1.00 76.94 193 PRO A N 1
ATOM 1547 C CA . PRO A 1 193 ? 13.623 -10.194 0.336 1.00 76.94 193 PRO A CA 1
ATOM 1548 C C . PRO A 1 193 ? 14.416 -11.493 0.564 1.00 76.94 193 PRO A C 1
ATOM 1550 O O . PRO A 1 193 ? 14.429 -12.056 1.656 1.00 76.94 193 PRO A O 1
ATOM 1553 N N . VAL A 1 194 ? 15.106 -11.967 -0.480 1.00 68.62 194 VAL A N 1
ATOM 1554 C CA . VAL A 1 194 ? 15.846 -13.248 -0.477 1.00 68.62 194 VAL A CA 1
ATOM 1555 C C . VAL A 1 194 ? 17.060 -13.231 0.464 1.00 68.62 194 VAL A C 1
ATOM 1557 O O . VAL A 1 194 ? 17.426 -14.280 0.993 1.00 68.62 194 VAL A O 1
ATOM 1560 N N . GLU A 1 195 ? 17.644 -12.062 0.756 1.00 61.75 195 GLU A N 1
ATOM 1561 C CA . GLU A 1 195 ? 18.773 -11.904 1.694 1.00 61.75 195 GLU A CA 1
ATOM 1562 C C . GLU A 1 195 ? 18.353 -11.980 3.174 1.00 61.75 195 GLU A C 1
ATOM 1564 O O . GLU A 1 195 ? 18.669 -11.121 3.999 1.00 61.75 195 GLU A O 1
ATOM 1569 N N . ARG A 1 196 ? 17.643 -13.056 3.522 1.00 56.50 196 ARG A N 1
ATOM 1570 C CA . ARG A 1 196 ? 17.064 -13.317 4.847 1.00 56.50 196 ARG A CA 1
ATOM 1571 C C . ARG A 1 196 ? 18.079 -13.537 5.969 1.00 56.50 196 ARG A C 1
ATOM 1573 O O . ARG A 1 196 ? 17.680 -13.609 7.119 1.00 56.50 196 ARG A O 1
ATOM 1580 N N . ASN A 1 197 ? 19.366 -13.657 5.668 1.00 62.28 197 ASN A N 1
ATOM 1581 C CA . ASN A 1 197 ? 20.384 -13.728 6.715 1.00 62.28 197 ASN A CA 1
ATOM 1582 C C . AS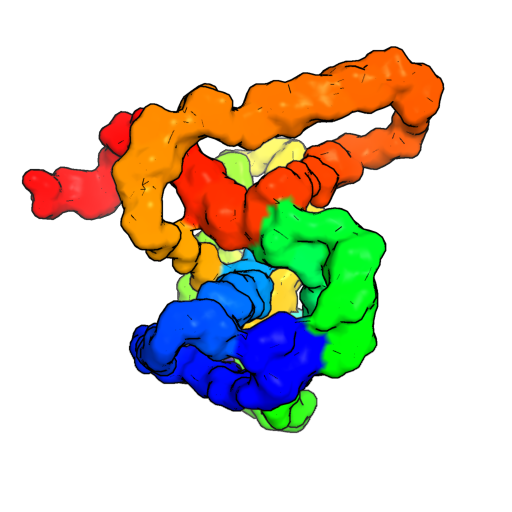N A 1 197 ? 21.012 -12.353 6.901 1.00 62.28 197 ASN A C 1
ATOM 1584 O O . ASN A 1 197 ? 20.906 -11.789 7.976 1.00 62.28 197 ASN A O 1
ATOM 1588 N N . SER A 1 198 ? 21.548 -11.749 5.841 1.00 65.31 198 SER A N 1
ATOM 1589 C CA . SER A 1 198 ? 22.238 -10.459 5.925 1.00 65.31 198 SER A CA 1
ATOM 1590 C C . SER A 1 198 ? 21.358 -9.339 6.484 1.00 65.31 198 SER A C 1
ATOM 1592 O O . SER A 1 198 ? 21.794 -8.623 7.378 1.00 65.31 198 SER A O 1
ATOM 1594 N N . ILE A 1 199 ? 20.108 -9.216 6.022 1.00 67.62 199 ILE A N 1
ATOM 1595 C CA . ILE A 1 199 ? 19.186 -8.173 6.504 1.00 67.62 199 ILE A CA 1
ATOM 1596 C C . ILE A 1 199 ? 18.900 -8.336 7.998 1.00 67.62 199 ILE A C 1
ATOM 1598 O O . ILE A 1 199 ? 18.878 -7.347 8.715 1.00 67.62 199 ILE A O 1
ATOM 1602 N N . TYR A 1 200 ? 18.719 -9.564 8.484 1.00 68.31 200 TYR A N 1
ATOM 1603 C CA . TYR A 1 200 ? 18.362 -9.819 9.882 1.00 68.31 200 TYR A CA 1
ATOM 1604 C C . TYR A 1 200 ? 19.586 -9.866 10.804 1.00 68.31 200 TYR A C 1
ATOM 1606 O O . TYR A 1 200 ? 19.484 -9.496 11.970 1.00 68.31 200 TYR A O 1
ATOM 1614 N N . THR A 1 201 ? 20.742 -10.288 10.285 1.00 65.94 201 THR A N 1
ATOM 1615 C CA . THR A 1 201 ? 22.027 -10.281 10.991 1.00 65.94 201 THR A CA 1
ATOM 1616 C C . THR A 1 201 ? 22.560 -8.863 11.155 1.00 65.94 201 THR A C 1
ATOM 1618 O O . THR A 1 201 ? 23.044 -8.549 12.234 1.00 65.94 201 THR A O 1
ATOM 1621 N N . PHE A 1 202 ? 22.444 -8.018 10.124 1.00 66.38 202 PHE A N 1
ATOM 1622 C CA . PHE A 1 202 ? 22.997 -6.661 10.118 1.00 66.38 202 PHE A CA 1
ATOM 1623 C C . PHE A 1 202 ? 21.949 -5.558 10.302 1.00 66.38 202 PHE A C 1
ATOM 1625 O O . PHE A 1 202 ? 22.264 -4.388 10.100 1.00 66.38 202 PHE A O 1
ATOM 1632 N N . SER A 1 203 ? 20.697 -5.880 10.645 1.00 68.00 203 SER A N 1
ATOM 1633 C CA . SER A 1 203 ? 19.623 -4.876 10.755 1.00 68.00 203 SER A CA 1
ATOM 1634 C C . SER A 1 203 ? 20.001 -3.737 11.707 1.00 68.00 203 SER A C 1
ATOM 1636 O O . SER A 1 203 ? 19.839 -2.570 11.367 1.00 68.00 203 SER A O 1
ATOM 1638 N N . LYS A 1 204 ? 20.613 -4.064 12.853 1.00 64.62 204 LYS A N 1
ATOM 1639 C CA . LYS A 1 204 ? 21.033 -3.096 13.882 1.00 64.62 204 LYS A CA 1
ATOM 1640 C C . LYS A 1 204 ? 22.246 -2.247 13.483 1.00 64.62 204 LYS A C 1
ATOM 1642 O O . LYS A 1 204 ? 22.402 -1.140 14.010 1.00 64.62 204 LYS A O 1
ATOM 1647 N N . GLU A 1 205 ? 23.112 -2.762 12.612 1.00 63.53 205 GLU A N 1
ATOM 1648 C CA . GLU A 1 205 ? 24.276 -2.076 12.037 1.00 63.53 205 GLU A CA 1
ATOM 1649 C C . GLU A 1 205 ? 23.882 -1.209 10.835 1.00 63.53 205 GLU A C 1
ATOM 1651 O O . GLU A 1 205 ? 24.414 -0.116 10.651 1.00 63.53 205 GLU A O 1
ATOM 1656 N N . LEU A 1 206 ? 22.912 -1.670 10.045 1.00 62.75 206 LEU A N 1
ATOM 1657 C CA . LEU A 1 206 ? 22.311 -0.957 8.918 1.00 62.75 206 LEU A CA 1
ATOM 1658 C C . LEU A 1 206 ? 21.204 0.005 9.367 1.00 62.75 206 LEU A C 1
ATOM 1660 O O . LEU A 1 206 ? 20.493 0.537 8.512 1.00 62.75 206 LEU A O 1
ATOM 1664 N N . SER A 1 207 ? 21.062 0.216 10.682 1.00 62.88 207 SER A N 1
ATOM 1665 C CA . SER A 1 207 ? 19.862 0.775 11.292 1.00 62.88 207 SER A CA 1
ATOM 1666 C C . SER A 1 207 ? 19.483 2.118 10.688 1.00 62.88 207 SER A C 1
ATOM 1668 O O . SER A 1 207 ? 20.095 3.156 10.975 1.00 62.88 207 SER A O 1
ATOM 1670 N N . ILE A 1 208 ? 18.425 2.090 9.886 1.00 61.91 208 ILE A N 1
ATOM 1671 C CA . ILE A 1 208 ? 17.837 3.269 9.255 1.00 61.91 208 ILE A CA 1
ATOM 1672 C C . ILE A 1 208 ? 17.338 4.222 10.347 1.00 61.91 208 ILE A C 1
ATOM 1674 O O . ILE A 1 208 ? 17.529 5.428 10.236 1.00 61.91 208 ILE A O 1
ATOM 1678 N N . GLN A 1 209 ? 16.822 3.686 11.460 1.00 58.81 209 GLN A N 1
ATOM 1679 C CA . GLN A 1 209 ? 16.269 4.467 12.569 1.00 58.81 209 GLN A CA 1
ATOM 1680 C C . GLN A 1 209 ? 17.293 5.388 13.251 1.00 58.81 209 GLN A C 1
ATOM 1682 O O . GLN A 1 209 ? 16.990 6.552 13.514 1.00 58.81 209 GLN A O 1
ATOM 1687 N N . LYS A 1 210 ? 18.522 4.913 13.517 1.00 58.50 210 LYS A N 1
ATOM 1688 C CA . LYS A 1 210 ? 19.567 5.749 14.146 1.00 58.50 210 LYS A CA 1
ATOM 1689 C C . LYS A 1 210 ? 19.989 6.895 13.238 1.00 58.50 210 LYS A C 1
ATOM 1691 O O . LYS A 1 210 ? 20.283 7.986 13.717 1.00 58.50 210 LYS A O 1
ATOM 1696 N N . GLN A 1 211 ? 20.022 6.649 11.934 1.00 60.97 211 GLN A N 1
ATOM 1697 C CA . GLN A 1 211 ? 20.440 7.652 10.970 1.00 60.97 211 GLN A CA 1
ATOM 1698 C C . GLN A 1 211 ? 19.312 8.637 10.649 1.00 60.97 211 GLN A C 1
ATOM 1700 O O . GLN A 1 211 ? 19.570 9.834 10.630 1.00 60.97 211 GLN A O 1
ATOM 1705 N N . GLU A 1 212 ? 18.061 8.175 10.531 1.00 63.28 212 GLU A N 1
ATOM 1706 C CA . GLU A 1 212 ? 16.887 9.056 10.476 1.00 63.28 212 GLU A CA 1
ATOM 1707 C C . GLU A 1 212 ? 16.810 9.949 11.717 1.00 63.28 212 GLU A C 1
ATOM 1709 O O . GLU A 1 212 ? 16.526 11.137 11.602 1.00 63.28 212 GLU A O 1
ATOM 1714 N N . PHE A 1 213 ? 17.112 9.413 12.903 1.00 60.50 213 PHE A N 1
ATOM 1715 C CA . PHE A 1 213 ? 17.218 10.213 14.121 1.00 60.50 213 PHE A CA 1
ATOM 1716 C C . PHE A 1 213 ? 18.331 11.269 14.032 1.00 60.50 213 PHE A C 1
ATOM 1718 O O . PHE A 1 213 ? 18.095 12.418 14.394 1.00 60.50 213 PHE A O 1
ATOM 1725 N N . LEU A 1 214 ? 19.520 10.916 13.529 1.00 58.22 214 LEU A N 1
ATOM 1726 C CA . LEU A 1 214 ? 20.636 11.857 13.366 1.00 58.22 214 LEU A CA 1
ATOM 1727 C C . LEU A 1 214 ? 20.338 12.952 12.331 1.00 58.22 214 LEU A C 1
ATOM 1729 O O . LEU A 1 214 ? 20.596 14.122 12.607 1.00 58.22 214 LEU A O 1
ATOM 1733 N N . GLU A 1 215 ? 19.760 12.599 11.181 1.00 61.97 215 GLU A N 1
ATOM 1734 C CA . GLU A 1 215 ? 19.315 13.553 10.156 1.00 61.97 215 GLU A CA 1
ATOM 1735 C C . GLU A 1 215 ? 18.235 14.491 10.721 1.00 61.97 215 GLU A C 1
ATOM 1737 O O . GLU A 1 215 ? 18.341 15.712 10.590 1.00 61.97 215 GLU A O 1
ATOM 1742 N N . ARG A 1 216 ? 17.248 13.945 11.451 1.00 61.19 216 ARG A N 1
ATOM 1743 C CA . ARG A 1 216 ? 16.225 14.731 12.167 1.00 61.19 216 ARG A CA 1
ATOM 1744 C C . ARG A 1 216 ? 16.850 15.674 13.197 1.00 61.19 216 ARG A C 1
ATOM 1746 O O . ARG A 1 216 ? 16.495 16.849 13.243 1.00 61.19 216 ARG A O 1
ATOM 1753 N N . ALA A 1 217 ? 17.796 15.192 14.003 1.00 59.38 217 ALA A N 1
ATOM 1754 C CA . ALA A 1 217 ? 18.459 15.982 15.040 1.00 59.38 217 ALA A CA 1
ATOM 1755 C C . ALA A 1 217 ? 19.318 17.119 14.455 1.00 59.38 217 ALA A C 1
ATOM 1757 O O . ALA A 1 217 ? 19.297 18.235 14.978 1.00 59.38 217 ALA A O 1
ATOM 1758 N N . GLN A 1 218 ? 20.035 16.867 13.355 1.00 60.34 218 GLN A N 1
ATOM 1759 C CA . GLN A 1 218 ? 20.816 17.891 12.652 1.00 60.34 218 GLN A CA 1
ATOM 1760 C C . GLN A 1 218 ? 19.928 18.982 12.052 1.00 60.34 218 GLN A C 1
ATOM 1762 O O . GLN A 1 218 ? 20.236 20.169 12.172 1.00 60.34 218 GLN A O 1
ATOM 1767 N N . GLU A 1 219 ? 18.810 18.601 11.439 1.00 60.47 219 GLU A N 1
ATOM 1768 C CA . GLU A 1 219 ? 17.901 19.564 10.826 1.00 60.47 219 GLU A CA 1
ATOM 1769 C C . GLU A 1 219 ? 17.116 20.369 11.886 1.00 60.47 219 GLU A C 1
ATOM 1771 O O . GLU A 1 219 ? 16.941 21.574 11.708 1.00 60.47 219 GLU A O 1
ATOM 1776 N N . LEU A 1 220 ? 16.748 19.776 13.032 1.00 57.91 220 LEU A N 1
ATOM 1777 C CA . LEU A 1 220 ? 16.173 20.495 14.187 1.00 57.91 220 LEU A CA 1
ATOM 1778 C C . LEU A 1 220 ? 17.158 21.496 14.823 1.00 57.91 220 LEU A C 1
ATOM 1780 O O . LEU A 1 220 ? 16.745 22.549 15.309 1.00 57.91 220 LEU A O 1
ATOM 1784 N N . GLY A 1 221 ? 18.460 21.191 14.806 1.00 53.25 221 GLY A N 1
ATOM 1785 C CA . GLY A 1 221 ? 19.524 22.088 15.277 1.00 53.25 221 GLY A CA 1
ATOM 1786 C C . GLY A 1 221 ? 19.791 23.280 14.349 1.00 53.25 221 GLY A C 1
ATOM 1787 O O . GLY A 1 221 ? 20.399 24.273 14.759 1.00 53.25 221 GLY A O 1
ATOM 1788 N N . SER A 1 222 ? 19.316 23.222 13.102 1.00 53.94 222 SER A N 1
ATOM 1789 C CA . SER A 1 222 ? 19.424 24.323 12.151 1.00 53.94 222 SER A CA 1
ATOM 1790 C C . SER A 1 222 ? 18.258 25.304 12.344 1.00 53.94 222 SER A C 1
ATOM 1792 O O . SER A 1 222 ? 17.097 24.972 12.141 1.00 53.94 222 SER A O 1
ATOM 1794 N N . LYS A 1 223 ? 18.557 26.549 12.745 1.00 45.38 223 LYS A N 1
ATOM 1795 C CA . LYS A 1 223 ? 17.595 27.620 13.122 1.00 45.38 223 LYS A CA 1
ATOM 1796 C C . LYS A 1 223 ? 16.605 28.074 12.025 1.00 45.38 223 LYS A C 1
ATOM 1798 O O . LYS A 1 223 ? 15.948 29.103 12.169 1.00 45.38 223 LYS A O 1
ATOM 1803 N N . LYS A 1 224 ? 16.482 27.341 10.920 1.00 48.81 224 LYS A N 1
ATOM 1804 C CA . LYS A 1 224 ? 15.456 27.535 9.898 1.00 48.81 224 LYS A CA 1
ATOM 1805 C C . LYS A 1 224 ? 14.542 26.317 9.917 1.00 48.81 224 LYS A C 1
ATOM 1807 O O . LYS A 1 224 ? 14.851 25.320 9.277 1.00 48.81 224 LYS A O 1
ATOM 1812 N N . ASN A 1 225 ? 13.391 26.423 10.572 1.00 42.31 225 ASN A N 1
ATOM 1813 C CA . ASN A 1 225 ? 12.097 26.390 9.885 1.00 42.31 225 ASN A CA 1
ATOM 1814 C C . ASN A 1 225 ? 10.941 26.122 10.852 1.00 42.31 225 ASN A C 1
ATOM 1816 O O . ASN A 1 225 ? 10.949 25.180 11.636 1.00 42.31 225 ASN A O 1
ATOM 1820 N N . ASN A 1 226 ? 9.891 26.912 10.664 1.00 42.28 226 ASN A N 1
ATOM 1821 C CA . ASN A 1 226 ? 8.538 26.700 11.157 1.00 42.28 226 ASN A CA 1
ATOM 1822 C C . ASN A 1 226 ? 7.884 25.527 10.385 1.00 42.28 226 ASN A C 1
ATOM 1824 O O . ASN A 1 226 ? 6.977 25.740 9.582 1.00 42.28 226 ASN A O 1
ATOM 1828 N N . ARG A 1 227 ? 8.438 24.311 10.493 1.00 46.62 227 ARG A N 1
ATOM 1829 C CA . ARG A 1 227 ? 7.948 23.123 9.772 1.00 46.62 227 ARG A CA 1
ATOM 1830 C C . ARG A 1 227 ? 7.073 22.267 10.679 1.00 46.62 227 ARG A C 1
ATOM 1832 O O . ARG A 1 227 ? 7.456 21.946 11.798 1.00 46.62 227 ARG A O 1
ATOM 1839 N N . ASP A 1 228 ? 5.917 21.908 10.134 1.00 50.94 228 ASP A N 1
ATOM 1840 C CA . ASP A 1 228 ? 4.926 21.002 10.704 1.00 50.94 228 ASP A CA 1
ATOM 1841 C C . ASP A 1 228 ? 5.591 19.711 11.247 1.00 50.94 228 ASP A C 1
ATOM 1843 O O . ASP A 1 228 ? 6.360 19.087 10.503 1.00 50.94 228 ASP A O 1
ATOM 1847 N N . PRO A 1 229 ? 5.330 19.289 12.504 1.00 45.62 229 PRO A N 1
ATOM 1848 C CA . PRO A 1 229 ? 5.801 18.018 13.066 1.00 45.62 229 PRO A CA 1
ATOM 1849 C C . PRO A 1 229 ? 5.602 16.802 12.143 1.00 45.62 229 PRO A C 1
ATOM 1851 O O . PRO A 1 229 ? 6.426 15.884 12.145 1.00 45.62 229 PRO A O 1
ATOM 1854 N N . PHE A 1 230 ? 4.574 16.822 11.287 1.00 48.69 230 PHE A N 1
ATOM 1855 C CA . PHE A 1 230 ? 4.299 15.758 10.314 1.00 48.69 230 PHE A CA 1
ATOM 1856 C C . PHE A 1 230 ? 5.332 15.652 9.177 1.00 48.69 230 PHE A C 1
ATOM 1858 O O . PHE A 1 230 ? 5.477 14.585 8.577 1.00 48.69 230 PHE A O 1
ATOM 1865 N N . HIS A 1 231 ? 6.113 16.703 8.901 1.00 51.00 231 HIS A N 1
ATOM 1866 C CA . HIS A 1 231 ? 7.165 16.678 7.874 1.00 51.00 231 HIS A CA 1
ATOM 1867 C C . HIS A 1 231 ? 8.227 15.600 8.151 1.00 51.00 231 HIS A C 1
ATOM 1869 O O . HIS A 1 231 ? 8.733 14.964 7.226 1.00 51.00 231 HIS A O 1
ATOM 1875 N N . TRP A 1 232 ? 8.530 15.355 9.425 1.00 47.69 232 TRP A N 1
ATOM 1876 C CA . TRP A 1 232 ? 9.549 14.395 9.861 1.00 47.69 232 TRP A CA 1
ATOM 1877 C C . TRP A 1 232 ? 9.090 12.944 9.778 1.00 47.69 232 TRP A C 1
ATOM 1879 O O . TRP A 1 232 ? 9.908 12.054 9.550 1.00 47.69 232 TRP A O 1
ATOM 1889 N N . TYR A 1 233 ? 7.785 12.719 9.931 1.00 43.16 233 TYR A N 1
ATOM 1890 C CA . TYR A 1 233 ? 7.154 11.418 9.731 1.00 43.16 233 TYR A CA 1
ATOM 1891 C C . TYR A 1 233 ? 7.114 11.029 8.241 1.00 43.16 233 TYR A C 1
ATOM 1893 O O . TYR A 1 233 ? 7.176 9.854 7.890 1.00 43.16 233 TYR A O 1
ATOM 1901 N N . LEU A 1 234 ? 7.063 12.033 7.359 1.00 48.50 234 LEU A N 1
ATOM 1902 C CA . LEU A 1 234 ? 6.993 11.876 5.905 1.00 48.50 234 LEU A CA 1
ATOM 1903 C C . LEU A 1 234 ? 8.357 11.713 5.221 1.00 48.50 234 LEU A C 1
ATOM 1905 O O . LEU A 1 234 ? 8.435 11.149 4.128 1.00 48.50 234 LEU A O 1
ATOM 1909 N N . LYS A 1 235 ? 9.436 12.212 5.829 1.00 52.16 235 LYS A N 1
ATOM 1910 C CA . LYS A 1 235 ? 10.779 12.150 5.249 1.00 52.16 235 LYS A CA 1
ATOM 1911 C C . LYS A 1 235 ? 11.447 10.824 5.614 1.00 52.16 235 LYS A C 1
ATOM 1913 O O . LYS A 1 235 ? 11.949 10.663 6.723 1.00 52.16 235 LYS A O 1
ATOM 1918 N N . LYS A 1 236 ? 11.442 9.886 4.664 1.00 58.66 236 LYS A N 1
ATOM 1919 C CA . LYS A 1 236 ? 12.154 8.603 4.760 1.00 58.66 236 LYS A CA 1
ATOM 1920 C C . LYS A 1 236 ? 13.437 8.619 3.926 1.00 58.66 236 LYS A C 1
ATOM 1922 O O . LYS A 1 236 ? 13.460 9.196 2.838 1.00 58.66 236 LYS A O 1
ATOM 1927 N N . SER A 1 237 ? 14.478 7.934 4.401 1.00 60.78 237 SER A N 1
ATOM 1928 C CA . SER A 1 237 ? 15.751 7.798 3.673 1.00 60.78 237 SER A CA 1
ATOM 1929 C C . SER A 1 237 ? 15.572 7.106 2.307 1.00 60.78 237 SER A C 1
ATOM 1931 O O . SER A 1 237 ? 14.798 6.148 2.187 1.00 60.78 237 SER A O 1
ATOM 1933 N N . THR A 1 238 ? 16.300 7.569 1.282 1.00 64.44 238 THR A N 1
ATOM 1934 C CA . THR A 1 238 ? 16.345 6.987 -0.080 1.00 64.44 238 THR A CA 1
ATOM 1935 C C . THR A 1 238 ? 17.546 6.065 -0.308 1.00 64.44 238 THR A C 1
ATOM 1937 O O . THR A 1 238 ? 17.737 5.576 -1.417 1.00 64.44 238 THR A O 1
ATOM 1940 N N . ARG A 1 239 ? 18.361 5.802 0.725 1.00 69.31 239 ARG A N 1
ATOM 1941 C CA . ARG A 1 239 ? 19.576 4.972 0.615 1.00 69.31 239 ARG A CA 1
ATOM 1942 C C . ARG A 1 239 ? 19.289 3.540 0.156 1.00 69.31 239 ARG A C 1
ATOM 1944 O O . ARG A 1 239 ? 20.123 2.932 -0.507 1.00 69.31 239 ARG A O 1
ATOM 1951 N N . TYR A 1 240 ? 18.125 3.013 0.525 1.00 80.38 240 TYR A N 1
ATOM 1952 C CA . TYR A 1 240 ? 17.645 1.710 0.088 1.00 80.38 240 TYR A CA 1
ATOM 1953 C C . TYR A 1 240 ? 16.357 1.866 -0.716 1.00 80.38 240 TYR A C 1
ATOM 1955 O O . TYR A 1 240 ? 15.547 2.741 -0.390 1.00 80.38 240 TYR A O 1
ATOM 1963 N N . PRO A 1 241 ? 16.121 0.990 -1.711 1.00 88.44 241 PRO A N 1
ATOM 1964 C CA . PRO A 1 241 ? 14.814 0.870 -2.338 1.00 88.44 241 PRO A CA 1
ATOM 1965 C C . PRO A 1 241 ? 13.731 0.686 -1.279 1.00 88.44 241 PRO A C 1
ATOM 1967 O O . PRO A 1 241 ? 13.927 -0.072 -0.324 1.00 88.44 241 PRO A O 1
ATOM 1970 N N . MET A 1 242 ? 12.582 1.337 -1.466 1.00 87.50 242 MET A N 1
ATOM 1971 C CA . MET A 1 242 ? 11.457 1.285 -0.528 1.00 87.50 242 MET A CA 1
ATOM 1972 C C . MET A 1 242 ? 11.147 -0.130 -0.011 1.00 87.50 242 MET A C 1
ATOM 1974 O O . MET A 1 242 ? 11.044 -0.273 1.207 1.00 87.50 242 MET A O 1
ATOM 1978 N N . PRO A 1 243 ? 11.060 -1.185 -0.849 1.00 88.75 243 PRO A N 1
ATOM 1979 C CA . PRO A 1 243 ? 10.731 -2.517 -0.343 1.00 88.75 243 PRO A CA 1
ATOM 1980 C C . PRO A 1 243 ? 11.842 -3.106 0.543 1.00 88.75 243 PRO A C 1
ATOM 1982 O O . PRO A 1 243 ? 11.566 -3.798 1.513 1.00 88.75 243 PRO A O 1
ATOM 1985 N N . ILE A 1 244 ? 13.113 -2.800 0.271 1.00 86.62 244 ILE A N 1
ATOM 1986 C CA . ILE A 1 244 ? 14.223 -3.252 1.127 1.00 86.62 244 ILE A CA 1
ATOM 1987 C C . ILE A 1 244 ? 14.217 -2.511 2.458 1.00 86.62 244 ILE A C 1
ATOM 1989 O O . ILE A 1 244 ? 14.367 -3.136 3.504 1.00 86.62 244 ILE A O 1
ATOM 1993 N N . ARG A 1 245 ? 13.999 -1.193 2.422 1.00 83.69 245 ARG A N 1
ATOM 1994 C CA . ARG A 1 245 ? 13.884 -0.367 3.626 1.00 83.69 245 ARG A CA 1
ATOM 1995 C C . ARG A 1 245 ? 12.760 -0.867 4.532 1.00 83.69 245 ARG A C 1
ATOM 1997 O O . ARG A 1 245 ? 12.988 -1.084 5.713 1.00 83.69 245 ARG A O 1
ATOM 2004 N N . ASP A 1 246 ? 11.576 -1.098 3.972 1.00 84.06 246 ASP A N 1
ATOM 2005 C CA . ASP A 1 246 ? 10.436 -1.597 4.743 1.00 84.06 246 ASP A CA 1
ATOM 2006 C C . ASP A 1 246 ? 10.694 -3.017 5.288 1.00 84.06 246 ASP A C 1
ATOM 2008 O O . ASP A 1 246 ? 10.294 -3.338 6.404 1.00 84.06 246 ASP A O 1
ATOM 2012 N N . GLY A 1 247 ? 11.403 -3.867 4.534 1.00 83.44 247 GLY A N 1
ATOM 2013 C CA . GLY A 1 247 ? 11.837 -5.181 5.016 1.00 83.44 247 GLY A CA 1
ATOM 2014 C C . GLY A 1 247 ? 12.828 -5.101 6.187 1.00 83.44 247 GLY A C 1
ATOM 2015 O O . GLY A 1 247 ? 12.729 -5.897 7.120 1.00 83.44 247 GLY A O 1
ATOM 2016 N N . LEU A 1 248 ? 13.749 -4.129 6.165 1.00 79.44 248 LEU A N 1
ATOM 2017 C CA . LEU A 1 248 ? 14.675 -3.845 7.270 1.00 79.44 248 LEU A CA 1
ATOM 2018 C C . LEU A 1 248 ? 13.932 -3.347 8.518 1.00 79.44 248 LEU A C 1
ATOM 2020 O O . LEU A 1 248 ? 14.217 -3.842 9.605 1.00 79.44 248 LEU A O 1
ATOM 2024 N N . GLU A 1 249 ? 12.959 -2.437 8.362 1.00 78.19 249 GLU A N 1
ATOM 2025 C CA . GLU A 1 249 ? 12.108 -1.952 9.467 1.00 78.19 249 GLU A CA 1
ATOM 2026 C C . GLU A 1 249 ? 11.416 -3.138 10.175 1.00 78.19 249 GLU A C 1
ATOM 2028 O O . GLU A 1 249 ? 11.522 -3.295 11.391 1.00 78.19 249 GLU A O 1
ATOM 2033 N N . VAL A 1 250 ? 10.795 -4.047 9.410 1.00 79.25 250 VAL A N 1
ATOM 2034 C CA . VAL A 1 250 ? 10.163 -5.257 9.970 1.00 79.25 250 VAL A CA 1
ATOM 2035 C C . VAL A 1 250 ? 11.189 -6.167 10.656 1.00 79.25 250 VAL A C 1
ATOM 2037 O O . VAL A 1 250 ? 10.909 -6.714 11.723 1.00 79.25 250 VAL A O 1
ATOM 2040 N N . ALA A 1 251 ? 12.374 -6.343 10.067 1.00 77.69 251 ALA A N 1
ATOM 2041 C CA . ALA A 1 251 ? 13.430 -7.190 10.620 1.00 77.69 251 ALA A CA 1
ATOM 2042 C C . ALA A 1 251 ? 13.973 -6.681 11.967 1.00 77.69 251 ALA A C 1
ATOM 2044 O O . ALA A 1 251 ? 14.243 -7.496 12.852 1.00 77.69 251 ALA A O 1
ATOM 2045 N N . GLU A 1 252 ? 14.119 -5.364 12.142 1.00 73.69 252 GLU A N 1
ATOM 2046 C CA . GLU A 1 252 ? 14.498 -4.756 13.426 1.00 73.69 252 GLU A CA 1
ATOM 2047 C C . GLU A 1 252 ? 13.438 -5.029 14.504 1.00 73.69 252 GLU A C 1
ATOM 2049 O O . GLU A 1 252 ? 13.772 -5.431 15.627 1.00 73.69 252 GLU A O 1
ATOM 2054 N N . ASP A 1 253 ? 12.160 -4.888 14.143 1.00 73.56 253 ASP A N 1
ATOM 2055 C CA . ASP A 1 253 ? 11.044 -5.062 15.070 1.00 73.56 253 ASP A CA 1
ATOM 2056 C C . ASP A 1 253 ? 10.753 -6.528 15.412 1.00 73.56 253 ASP A C 1
ATOM 2058 O O . ASP A 1 253 ? 10.206 -6.803 16.483 1.00 73.56 253 ASP A O 1
ATOM 2062 N N . LEU A 1 254 ? 11.154 -7.497 14.579 1.00 76.88 254 LEU A N 1
ATOM 2063 C CA . LEU A 1 254 ? 10.958 -8.926 14.871 1.00 76.88 254 LEU A CA 1
ATOM 2064 C C . LEU A 1 254 ? 11.552 -9.346 16.219 1.00 76.88 254 LEU A C 1
ATOM 2066 O O . LEU A 1 254 ? 10.974 -10.192 16.898 1.00 76.88 254 LEU A O 1
ATOM 2070 N N . ASN A 1 255 ? 12.668 -8.747 16.641 1.00 71.62 255 ASN A N 1
ATOM 2071 C CA . ASN A 1 255 ? 13.255 -9.027 17.954 1.00 71.62 255 ASN A CA 1
ATOM 2072 C C . ASN A 1 255 ? 12.380 -8.530 19.123 1.00 71.62 255 ASN A C 1
ATOM 2074 O O . ASN A 1 255 ? 12.501 -9.016 20.247 1.00 71.62 255 ASN A O 1
ATOM 2078 N N . ASN A 1 256 ? 11.519 -7.542 18.882 1.00 73.81 256 ASN A N 1
ATOM 2079 C CA . ASN A 1 256 ? 10.523 -7.093 19.849 1.00 73.81 256 ASN A CA 1
ATOM 2080 C C . ASN A 1 256 ? 9.254 -7.946 19.746 1.00 73.81 256 ASN A C 1
ATOM 2082 O O . ASN A 1 256 ? 8.735 -8.377 20.776 1.00 73.81 256 ASN A O 1
ATOM 2086 N N . TYR A 1 257 ? 8.805 -8.267 18.528 1.00 75.75 257 TYR A N 1
ATOM 2087 C CA . TYR A 1 257 ? 7.642 -9.132 18.309 1.00 75.75 257 TYR A CA 1
ATOM 2088 C C . TYR A 1 257 ? 7.846 -10.555 18.837 1.00 75.75 257 TYR A C 1
ATOM 2090 O O . TYR A 1 257 ? 6.907 -11.126 19.388 1.00 75.75 257 TYR A O 1
ATOM 2098 N N . SER A 1 258 ? 9.059 -11.112 18.773 1.00 75.81 258 SER A N 1
ATOM 2099 C CA . SER A 1 258 ? 9.369 -12.443 19.321 1.00 75.81 258 SER A CA 1
ATOM 2100 C C . SER A 1 258 ? 9.155 -12.550 20.836 1.00 75.81 258 SER A C 1
ATOM 2102 O O . SER A 1 258 ? 8.985 -13.648 21.360 1.00 75.81 258 SER A O 1
ATOM 2104 N N . LYS A 1 259 ? 9.128 -11.417 21.548 1.00 80.62 259 LYS A N 1
ATOM 2105 C CA . LYS A 1 259 ? 8.850 -11.350 22.992 1.00 80.62 259 LYS A CA 1
ATOM 2106 C C . LYS A 1 259 ? 7.353 -11.312 23.306 1.00 80.62 259 LYS A C 1
ATOM 2108 O O . LYS A 1 259 ? 6.974 -11.394 24.472 1.00 80.62 259 LYS A O 1
ATOM 2113 N N . THR A 1 260 ? 6.506 -11.161 22.291 1.00 79.62 260 THR A N 1
ATOM 2114 C CA . THR A 1 260 ? 5.047 -11.122 22.431 1.00 79.62 260 THR A CA 1
ATOM 2115 C C . THR A 1 260 ? 4.441 -12.486 22.113 1.00 79.62 260 THR A C 1
ATOM 2117 O O . THR A 1 260 ? 4.934 -13.212 21.253 1.00 79.62 260 THR A O 1
ATOM 2120 N N . LYS A 1 261 ? 3.363 -12.853 22.813 1.00 80.62 261 LYS A N 1
ATOM 2121 C CA . LYS A 1 261 ? 2.595 -14.062 22.495 1.00 80.62 261 LYS A CA 1
ATOM 2122 C C . LYS A 1 261 ? 1.534 -13.702 21.464 1.00 80.62 261 LYS A C 1
ATOM 2124 O O . LYS A 1 261 ? 0.626 -12.934 21.772 1.00 80.62 261 LYS A O 1
ATOM 2129 N N . SER A 1 262 ? 1.664 -14.232 20.253 1.00 76.62 262 SER A N 1
ATOM 2130 C CA . SER A 1 262 ? 0.617 -14.126 19.239 1.00 76.62 262 SER A CA 1
ATOM 2131 C C . SER A 1 262 ? -0.483 -15.162 19.485 1.00 76.62 262 SER A C 1
ATOM 2133 O O . SER A 1 262 ? -0.305 -16.115 20.246 1.00 76.62 262 SER A O 1
ATOM 2135 N N . GLU A 1 263 ? -1.606 -15.015 18.785 1.00 73.88 263 GLU A N 1
ATOM 2136 C CA . GLU A 1 263 ? -2.665 -16.033 18.714 1.00 73.88 263 GLU A CA 1
ATOM 2137 C C . GLU A 1 263 ? -2.162 -17.393 18.192 1.00 73.88 263 GLU A C 1
ATOM 2139 O O . GLU A 1 263 ? -2.776 -18.425 18.448 1.00 73.88 263 GLU A O 1
ATOM 2144 N N . PHE A 1 264 ? -1.005 -17.401 17.521 1.00 78.12 264 PHE A N 1
ATOM 2145 C CA . PHE A 1 264 ? -0.357 -18.604 17.008 1.00 78.12 264 PHE A CA 1
ATOM 2146 C C . PHE A 1 264 ? 0.732 -19.167 17.933 1.00 78.12 264 PHE A C 1
ATOM 2148 O O . PHE A 1 264 ? 1.360 -20.163 17.585 1.00 78.12 264 PHE A O 1
ATOM 2155 N N . TYR A 1 265 ? 0.975 -18.564 19.103 1.00 79.94 265 TYR A N 1
ATOM 2156 C CA . TYR A 1 265 ? 2.057 -18.968 20.011 1.00 79.94 265 TYR A CA 1
ATOM 2157 C C . TYR A 1 265 ? 1.969 -20.443 20.430 1.00 79.94 265 TYR A C 1
ATOM 2159 O O . TYR A 1 265 ? 2.991 -21.085 20.624 1.00 79.94 265 TYR A O 1
ATOM 2167 N N . SER A 1 266 ? 0.758 -20.992 20.538 1.00 80.19 266 SER A N 1
ATOM 2168 C CA . SER A 1 266 ? 0.529 -22.393 20.905 1.00 80.19 266 SER A CA 1
ATOM 2169 C C . SER A 1 266 ? 0.787 -23.405 19.782 1.00 80.19 266 SER A C 1
ATOM 2171 O O . SER A 1 266 ? 0.688 -24.601 20.034 1.00 80.19 266 SER A O 1
ATOM 2173 N N . PHE A 1 267 ? 1.029 -22.954 18.546 1.00 75.12 267 PHE A N 1
ATOM 2174 C CA . PHE A 1 267 ? 1.314 -23.827 17.396 1.00 75.12 267 PHE A CA 1
ATOM 2175 C C . PHE A 1 267 ? 2.815 -24.047 17.159 1.00 75.12 267 PHE A C 1
ATOM 2177 O O . PHE A 1 267 ? 3.169 -24.840 16.285 1.00 75.12 267 PHE A O 1
ATOM 2184 N N . ALA A 1 268 ? 3.672 -23.326 17.887 1.00 61.69 268 ALA A N 1
ATOM 2185 C CA . ALA A 1 268 ? 5.127 -23.462 17.864 1.00 61.69 268 ALA A CA 1
ATOM 2186 C C . ALA A 1 268 ? 5.597 -24.403 18.980 1.00 61.69 268 ALA A C 1
ATOM 2188 O O . ALA A 1 268 ? 6.554 -25.165 18.720 1.00 61.69 268 ALA A O 1
#

Sequence (268 aa):
MEVDIKNLGAIKSAHFDLSKRLTVFCGPNNSGKTYAAYMAYALTKSGMKYFKSEESIFVQDLIKNQKANFELITDSIWNYRRDEIKSLNKSLGSIYGVSEDIANNLFKDFSISIAETKKEFDANILRMNFSNELKINDVTIEILKKVDSREINLKLKDTVISKSSIEILELFLTSKLFSLIAFYPFTSSYILPVERNSIYTFSKELSIQKQEFLERAQELGSKKNNRDPFHWYLKKSTRYPMPIRDGLEVAEDLNNYSKTKSEFYSFA

pLDDT: mean 81.57, std 14.36, range [42.28, 96.0]